Protein AF-A0A2U1DIK1-F1 (afdb_monomer)

Secondary structure (DSSP, 8-state):
---GGGG-PPTT-EEP--HHHHHHHHHHHTTHHHHHHHHHHHTTT---HHHHHHHHHHHT-SSHHHHHHHHHHHHHHHHHHHGGGSS--TT--GGGGS-----HHHHHHHHHHH-PPPPTTTTSS-TTT--TTSHHHHHHHHHHTTPPPTTEETTEETTGGG--HHHHH--B-SSSSGGGSEETTB-----BPPSSTT-

pLDDT: mean 90.28, std 10.42, range [36.22, 98.38]

Sequence (199 aa):
MKTDSDFVVPGGQVQTSAPEVMGRIERRWEGLRERVEAKLQTLKGVDRRQESRLLDQAAKAGTVAKRVTWLRKAADSVTGSAAPLAACRKGCSHCCHIAVMISRAEALVIAKETGAPMNPLAGKYTMANVDEDSESYKAATQEAFGKPCTFLKDDVCGIYSSRPLQCRLLLNMDEDALLCQLVEGSTINVPYLNTQEQG

Structure (mmCIF, N/CA/C/O backbone):
data_AF-A0A2U1DIK1-F1
#
_entry.id   AF-A0A2U1DIK1-F1
#
loop_
_atom_site.group_PDB
_atom_site.id
_atom_site.type_symbol
_atom_site.label_atom_id
_atom_site.label_alt_id
_atom_site.label_comp_id
_atom_site.label_asym_id
_atom_site.label_entity_id
_atom_site.label_seq_id
_atom_site.pdbx_PDB_ins_code
_atom_site.Cartn_x
_atom_site.Cartn_y
_atom_site.Cartn_z
_atom_site.occupancy
_atom_site.B_iso_or_equiv
_atom_site.auth_seq_id
_atom_site.auth_comp_id
_atom_site.auth_asym_id
_atom_site.auth_atom_id
_atom_site.pdbx_PDB_model_num
ATOM 1 N N . MET A 1 1 ? 11.232 -2.996 -31.758 1.00 41.16 1 MET A N 1
ATOM 2 C CA . MET A 1 1 ? 11.751 -2.606 -30.432 1.00 41.16 1 MET A CA 1
ATOM 3 C C . MET A 1 1 ? 10.685 -3.022 -29.434 1.00 41.16 1 MET A C 1
ATOM 5 O O . MET A 1 1 ? 9.575 -2.530 -29.568 1.00 41.16 1 MET A O 1
ATOM 9 N N . LYS A 1 2 ? 10.940 -4.027 -28.586 1.00 40.59 2 LYS A N 1
ATOM 10 C CA . LYS A 1 2 ? 9.963 -4.461 -27.571 1.00 40.59 2 LYS A CA 1
ATOM 11 C C . LYS A 1 2 ? 9.762 -3.301 -26.595 1.00 40.59 2 LYS A C 1
ATOM 13 O O . LYS A 1 2 ? 10.763 -2.758 -26.127 1.00 40.59 2 LYS A O 1
ATOM 18 N N . THR A 1 3 ? 8.526 -2.872 -26.375 1.00 50.84 3 THR A N 1
ATOM 19 C CA . THR A 1 3 ? 8.208 -1.823 -25.398 1.00 50.84 3 THR A CA 1
ATOM 20 C C . THR A 1 3 ? 8.506 -2.345 -23.992 1.00 50.84 3 THR A C 1
ATOM 22 O O . THR A 1 3 ? 8.475 -3.554 -23.765 1.00 50.84 3 THR A O 1
ATOM 25 N N . ASP A 1 4 ? 8.797 -1.464 -23.032 1.00 54.16 4 ASP A N 1
ATOM 26 C CA . ASP A 1 4 ? 9.096 -1.876 -21.648 1.00 54.16 4 ASP A CA 1
ATOM 27 C C . ASP A 1 4 ? 7.953 -2.693 -21.006 1.00 54.16 4 ASP A C 1
ATOM 29 O O . ASP A 1 4 ? 8.196 -3.534 -20.142 1.00 54.16 4 ASP A O 1
ATOM 33 N N . SER A 1 5 ? 6.726 -2.563 -21.530 1.00 57.38 5 SER A N 1
ATOM 34 C CA . SER A 1 5 ? 5.565 -3.390 -21.178 1.00 57.38 5 SER A CA 1
ATOM 35 C C . SER A 1 5 ? 5.768 -4.896 -21.379 1.00 57.38 5 SER A C 1
ATOM 37 O O . SER A 1 5 ? 5.157 -5.677 -20.656 1.00 57.38 5 SER A O 1
ATOM 39 N N . ASP A 1 6 ? 6.613 -5.315 -22.327 1.00 61.59 6 ASP A N 1
ATOM 40 C CA . ASP A 1 6 ? 6.888 -6.732 -22.620 1.00 61.59 6 ASP A CA 1
ATOM 41 C C . ASP A 1 6 ? 7.801 -7.385 -21.568 1.00 61.59 6 ASP A C 1
ATOM 43 O O . ASP A 1 6 ? 8.005 -8.599 -21.586 1.00 61.59 6 ASP A O 1
ATOM 47 N N . PHE A 1 7 ? 8.376 -6.577 -20.670 1.00 76.81 7 PHE A N 1
ATOM 48 C CA . PHE A 1 7 ? 9.310 -7.009 -19.630 1.00 76.81 7 PHE A CA 1
ATOM 49 C C . PHE A 1 7 ? 8.714 -6.967 -18.227 1.00 76.81 7 PHE A C 1
ATOM 51 O O . PHE A 1 7 ? 9.377 -7.410 -17.289 1.00 76.81 7 PHE A O 1
ATOM 58 N N . VAL A 1 8 ? 7.480 -6.471 -18.089 1.00 80.62 8 VAL A N 1
ATOM 59 C CA . VAL A 1 8 ? 6.766 -6.475 -16.814 1.00 80.62 8 VAL A CA 1
ATOM 60 C C . VAL A 1 8 ? 6.334 -7.899 -16.484 1.00 80.62 8 VAL A C 1
ATOM 62 O O . VAL A 1 8 ? 5.482 -8.471 -17.166 1.00 80.62 8 VAL A O 1
ATOM 65 N N . VAL A 1 9 ? 6.904 -8.467 -15.426 1.00 88.06 9 VAL A N 1
ATOM 66 C CA . VAL A 1 9 ? 6.523 -9.797 -14.933 1.00 88.06 9 VAL A CA 1
ATOM 67 C C . VAL A 1 9 ? 5.358 -9.730 -13.939 1.00 88.06 9 VAL A C 1
ATOM 69 O O . VAL A 1 9 ? 5.094 -8.672 -13.360 1.00 88.06 9 VAL A O 1
ATOM 72 N N . PRO A 1 10 ? 4.622 -10.839 -13.735 1.00 87.88 10 PRO A N 1
ATOM 73 C CA . PRO A 1 10 ? 3.621 -10.929 -12.679 1.00 87.88 10 PRO A CA 1
ATOM 74 C C . PRO A 1 10 ? 4.200 -10.623 -11.292 1.00 87.88 10 PRO A C 1
ATOM 76 O O . PRO A 1 10 ? 5.387 -10.831 -11.026 1.00 87.88 10 PRO A O 1
ATOM 79 N N . GLY A 1 11 ? 3.339 -10.169 -10.377 1.00 84.88 11 GLY A N 1
ATOM 80 C CA . GLY A 1 11 ? 3.741 -9.945 -8.992 1.00 84.88 11 GLY A CA 1
ATOM 81 C C . GLY A 1 11 ? 4.280 -11.229 -8.357 1.00 84.88 11 GLY A C 1
ATOM 82 O O . GLY A 1 11 ? 3.753 -12.312 -8.593 1.00 84.88 11 GLY A O 1
ATOM 83 N N . GLY A 1 12 ? 5.339 -11.100 -7.556 1.00 85.12 12 GLY A N 1
ATOM 84 C CA . GLY A 1 12 ? 5.954 -12.227 -6.847 1.00 85.12 12 GLY A CA 1
ATOM 85 C C . GLY A 1 12 ? 7.037 -12.955 -7.626 1.00 85.12 12 GLY A C 1
ATOM 86 O O . GLY A 1 12 ? 7.844 -13.654 -7.018 1.00 85.12 12 GLY A O 1
ATOM 87 N N . GLN A 1 13 ? 7.128 -12.745 -8.942 1.00 92.00 13 GLN A N 1
ATOM 88 C CA . GLN A 1 13 ? 8.266 -13.234 -9.703 1.00 92.00 13 GLN A CA 1
ATOM 89 C C . GLN A 1 13 ? 9.508 -12.409 -9.351 1.00 92.00 13 GLN A C 1
ATOM 91 O O . GLN A 1 13 ? 9.629 -11.240 -9.723 1.00 92.00 13 GLN A O 1
ATOM 96 N N . VAL A 1 14 ? 10.431 -13.032 -8.617 1.00 92.69 14 VAL A N 1
ATOM 97 C CA . VAL A 1 14 ? 11.731 -12.442 -8.299 1.00 92.69 14 VAL A CA 1
ATOM 98 C C . VAL A 1 14 ? 12.658 -12.635 -9.496 1.00 92.69 14 VAL A C 1
ATOM 100 O O . VAL A 1 14 ? 12.897 -13.753 -9.946 1.00 92.69 14 VAL A O 1
ATOM 103 N N . GLN A 1 15 ? 13.144 -11.525 -10.036 1.00 93.69 15 GLN A N 1
ATOM 104 C CA . GLN A 1 15 ? 14.079 -11.486 -11.150 1.00 93.69 15 GLN A CA 1
ATOM 105 C C . GLN A 1 15 ? 15.511 -11.624 -10.630 1.00 93.69 15 GLN A C 1
ATOM 107 O O . GLN A 1 15 ? 15.866 -11.050 -9.601 1.00 93.69 15 GLN A O 1
ATOM 112 N N . THR A 1 16 ? 16.376 -12.298 -11.382 1.00 93.38 16 THR A N 1
ATOM 113 C CA . THR A 1 16 ? 17.822 -12.238 -11.125 1.00 93.38 16 THR A CA 1
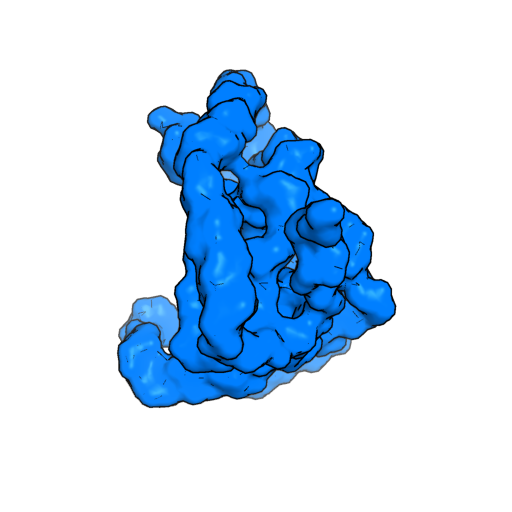ATOM 114 C C . THR A 1 16 ? 18.344 -10.818 -11.355 1.00 93.38 16 THR A C 1
ATOM 116 O O . THR A 1 16 ? 17.836 -10.109 -12.228 1.00 93.38 16 THR A O 1
ATOM 119 N N . SER A 1 17 ? 19.432 -10.435 -10.690 1.00 92.69 17 SER A N 1
ATOM 120 C CA . SER A 1 17 ? 20.157 -9.173 -10.923 1.00 92.69 17 SER A CA 1
ATOM 121 C C . SER A 1 17 ? 20.988 -9.163 -12.220 1.00 92.69 17 SER A C 1
ATOM 123 O O . SER A 1 17 ? 22.047 -8.540 -12.304 1.00 92.69 17 SER A O 1
ATOM 125 N N . ALA A 1 18 ? 20.518 -9.858 -13.261 1.00 93.81 18 ALA A N 1
ATOM 126 C CA . ALA A 1 18 ? 21.188 -9.927 -14.551 1.00 93.81 18 ALA A CA 1
ATOM 127 C C . ALA A 1 18 ? 21.390 -8.517 -15.148 1.00 93.81 18 ALA A C 1
ATOM 129 O O . ALA A 1 18 ? 20.500 -7.668 -15.018 1.00 93.81 18 ALA A O 1
ATOM 130 N N . PRO A 1 19 ? 22.499 -8.266 -15.875 1.00 93.81 19 PRO A N 1
ATOM 131 C CA . PRO A 1 19 ? 22.787 -6.951 -16.451 1.00 93.81 19 PRO A CA 1
ATOM 132 C C . PRO A 1 19 ? 21.658 -6.381 -17.319 1.00 93.81 19 PRO A C 1
ATOM 134 O O . PRO A 1 19 ? 21.441 -5.173 -17.329 1.00 93.81 19 PRO A O 1
ATOM 137 N N . GLU A 1 20 ? 20.900 -7.234 -18.018 1.00 93.12 20 GLU A N 1
ATOM 138 C CA . GLU A 1 20 ? 19.741 -6.789 -18.800 1.00 93.12 20 GLU A CA 1
ATOM 139 C C . GLU A 1 20 ? 18.635 -6.194 -17.913 1.00 93.12 20 GLU A C 1
ATOM 141 O O . GLU A 1 20 ? 18.108 -5.126 -18.230 1.00 93.12 20 GLU A O 1
ATOM 146 N N . VAL A 1 21 ? 18.295 -6.863 -16.805 1.00 92.38 21 VAL A N 1
ATOM 147 C CA . VAL A 1 21 ? 17.263 -6.416 -15.855 1.00 92.38 21 VAL A CA 1
ATOM 148 C C . VAL A 1 21 ? 17.696 -5.105 -15.206 1.00 92.38 21 VAL A C 1
ATOM 150 O O . VAL A 1 21 ? 16.937 -4.135 -15.207 1.00 92.38 21 VAL A O 1
ATOM 153 N N . MET A 1 22 ? 18.942 -5.042 -14.731 1.00 93.50 22 MET A N 1
ATOM 154 C CA . MET A 1 22 ? 19.484 -3.839 -14.097 1.00 93.50 22 MET A CA 1
ATOM 155 C C . MET A 1 22 ? 19.566 -2.662 -15.070 1.00 93.50 22 MET A C 1
ATOM 157 O O . MET A 1 22 ? 19.126 -1.566 -14.735 1.00 93.50 22 MET A O 1
ATOM 161 N N . GLY A 1 23 ? 20.015 -2.891 -16.307 1.00 94.19 23 GLY A N 1
ATOM 162 C CA . GLY A 1 23 ? 20.059 -1.847 -17.329 1.00 94.19 23 GLY A CA 1
ATOM 163 C C . GLY A 1 23 ? 18.672 -1.333 -17.734 1.00 94.19 23 GLY A C 1
ATOM 164 O O . GLY A 1 23 ? 18.539 -0.184 -18.145 1.00 94.19 23 GLY A O 1
ATOM 165 N N . ARG A 1 24 ? 17.614 -2.151 -17.622 1.00 92.62 24 ARG A N 1
ATOM 166 C CA . ARG A 1 24 ? 16.225 -1.686 -17.814 1.00 92.62 24 ARG A CA 1
ATOM 167 C C . ARG A 1 24 ? 15.762 -0.798 -16.677 1.00 92.62 24 ARG A C 1
ATOM 169 O O . ARG A 1 24 ? 15.154 0.230 -16.945 1.00 92.62 24 ARG A O 1
ATOM 176 N N . ILE A 1 25 ? 16.053 -1.189 -15.438 1.00 93.56 25 ILE A N 1
ATOM 177 C CA . ILE A 1 25 ? 15.746 -0.371 -14.265 1.00 93.56 25 ILE A CA 1
ATOM 178 C C . ILE A 1 25 ? 16.436 0.980 -14.418 1.00 93.56 25 ILE A C 1
ATOM 180 O O . ILE A 1 25 ? 15.761 1.998 -14.372 1.00 93.56 25 ILE A O 1
ATOM 184 N N . GLU A 1 26 ? 17.737 0.996 -14.703 1.00 93.94 26 GLU A N 1
ATOM 185 C CA . GLU A 1 26 ? 18.507 2.228 -14.902 1.00 93.94 26 GLU A CA 1
ATOM 186 C C . GLU A 1 26 ? 17.912 3.125 -15.996 1.00 93.94 26 GLU A C 1
ATOM 188 O O . GLU A 1 26 ? 17.625 4.290 -15.734 1.00 93.94 26 GLU A O 1
ATOM 193 N N . ARG A 1 27 ? 17.601 2.576 -17.179 1.00 94.69 27 ARG A N 1
ATOM 194 C CA . ARG A 1 27 ? 16.919 3.344 -18.236 1.00 94.69 27 ARG A CA 1
ATOM 195 C C . ARG A 1 27 ? 15.559 3.860 -17.798 1.00 94.69 27 ARG A C 1
ATOM 197 O O . ARG A 1 27 ? 15.182 4.974 -18.137 1.00 94.69 27 ARG A O 1
ATOM 204 N N . ARG A 1 28 ? 14.807 3.074 -17.026 1.00 94.31 28 ARG A N 1
ATOM 205 C CA . ARG A 1 28 ? 13.526 3.527 -16.495 1.00 94.31 28 ARG A CA 1
ATOM 206 C C . ARG A 1 28 ? 13.714 4.704 -15.548 1.00 94.31 28 ARG A C 1
ATOM 208 O O . ARG A 1 28 ? 12.868 5.586 -15.540 1.00 94.31 28 ARG A O 1
ATOM 215 N N . TRP A 1 29 ? 14.801 4.777 -14.789 1.00 94.75 29 TRP A N 1
ATOM 216 C CA . TRP A 1 29 ? 15.092 5.931 -13.933 1.00 94.75 29 TRP A CA 1
ATOM 217 C C . TRP A 1 29 ? 15.359 7.229 -14.706 1.00 94.75 29 TRP A C 1
ATOM 219 O O . TRP A 1 29 ? 15.141 8.310 -14.152 1.00 94.75 29 TRP A O 1
ATOM 229 N N . GLU A 1 30 ? 15.758 7.159 -15.977 1.00 94.75 30 GLU A N 1
ATOM 230 C CA . GLU A 1 30 ? 15.964 8.347 -16.809 1.00 94.75 30 GLU A CA 1
ATOM 231 C C . GLU A 1 30 ? 14.665 9.161 -16.929 1.00 94.75 30 GLU A C 1
ATOM 233 O O . GLU A 1 30 ? 13.617 8.651 -17.325 1.00 94.75 30 GLU A O 1
ATOM 238 N N . GLY A 1 31 ? 14.709 10.437 -16.534 1.00 93.88 31 GLY A N 1
ATOM 239 C CA . GLY A 1 31 ? 13.546 11.332 -16.540 1.00 93.88 31 GLY A CA 1
ATOM 240 C C . GLY A 1 31 ? 12.463 11.007 -15.500 1.00 93.88 31 GLY A C 1
ATOM 241 O O . GLY A 1 31 ? 11.351 11.531 -15.601 1.00 93.88 31 GLY A O 1
ATOM 242 N N . LEU A 1 32 ? 12.734 10.122 -14.524 1.00 95.12 32 LEU A N 1
ATOM 243 C CA . LEU A 1 32 ? 11.733 9.693 -13.533 1.00 95.12 32 LEU A CA 1
ATOM 244 C C . LEU A 1 32 ? 11.225 10.843 -12.687 1.00 95.12 32 LEU A C 1
ATOM 246 O O . LEU A 1 32 ? 10.021 10.976 -12.465 1.00 95.12 32 LEU A O 1
ATOM 250 N N . ARG A 1 33 ? 12.142 11.689 -12.236 1.00 93.88 33 ARG A N 1
ATOM 251 C CA . ARG A 1 33 ? 11.787 12.827 -11.404 1.00 93.88 33 ARG A CA 1
ATOM 252 C C . ARG A 1 33 ? 10.854 13.773 -12.154 1.00 93.88 33 ARG A C 1
ATOM 254 O O . ARG A 1 33 ? 9.818 14.141 -11.620 1.00 93.88 33 ARG A O 1
ATOM 261 N N . GLU A 1 34 ? 11.180 14.117 -13.395 1.00 95.38 34 GLU A N 1
ATOM 262 C CA . GLU A 1 34 ? 10.413 15.054 -14.216 1.00 95.38 34 GLU A CA 1
ATOM 263 C C . GLU A 1 34 ? 8.991 14.540 -14.493 1.00 95.38 34 GLU A C 1
ATOM 265 O O . GLU A 1 34 ? 8.026 15.294 -14.353 1.00 95.38 34 GLU A O 1
ATOM 270 N N . ARG A 1 35 ? 8.831 13.253 -14.833 1.00 94.62 35 ARG A N 1
ATOM 271 C CA . ARG A 1 35 ? 7.502 12.677 -15.112 1.00 94.62 35 ARG A CA 1
ATOM 272 C C . ARG A 1 35 ? 6.650 12.474 -13.856 1.00 94.62 35 ARG A C 1
ATOM 274 O O . ARG A 1 35 ? 5.439 12.685 -13.909 1.00 94.62 35 ARG A O 1
ATOM 281 N N . VAL A 1 36 ? 7.255 12.102 -12.724 1.00 95.38 36 VAL A N 1
ATOM 282 C CA . VAL A 1 36 ? 6.539 12.011 -11.439 1.00 95.38 36 VAL A CA 1
ATOM 283 C C . VAL A 1 36 ? 6.126 13.399 -10.969 1.00 95.38 36 VAL A C 1
ATOM 285 O O . VAL A 1 36 ? 4.966 13.591 -10.614 1.00 95.38 36 VAL A O 1
ATOM 288 N N . GLU A 1 37 ? 7.026 14.380 -11.043 1.00 93.81 37 GLU A N 1
ATOM 289 C CA . GLU A 1 37 ? 6.728 15.769 -10.696 1.00 93.81 37 GLU A CA 1
ATOM 290 C C . GLU A 1 37 ? 5.566 16.299 -11.539 1.00 93.81 37 GLU A C 1
ATOM 292 O O . GLU A 1 37 ? 4.612 16.842 -10.992 1.00 93.81 37 GLU A O 1
ATOM 297 N N . ALA A 1 38 ? 5.569 16.058 -12.854 1.00 93.94 38 ALA A N 1
ATOM 298 C CA . ALA A 1 38 ? 4.465 16.452 -13.724 1.00 93.94 38 ALA A CA 1
ATOM 299 C C . ALA A 1 38 ? 3.111 15.894 -13.245 1.00 93.94 38 ALA A C 1
ATOM 301 O O . ALA A 1 38 ? 2.120 16.625 -13.239 1.00 93.94 38 ALA A O 1
ATOM 302 N N . LYS A 1 39 ? 3.058 14.640 -12.771 1.00 93.69 39 LYS A N 1
ATOM 303 C CA . LYS A 1 39 ? 1.845 14.065 -12.165 1.00 93.69 39 LYS A CA 1
ATOM 304 C C . LYS A 1 39 ? 1.492 14.741 -10.842 1.00 93.69 39 LYS A C 1
ATOM 306 O O . LYS A 1 39 ? 0.336 15.111 -10.650 1.00 93.69 39 LYS A O 1
ATOM 311 N N . LEU A 1 40 ? 2.455 14.938 -9.942 1.00 91.88 40 LEU A N 1
ATOM 312 C CA . LEU A 1 40 ? 2.213 15.583 -8.644 1.00 91.88 40 LEU A CA 1
ATOM 313 C C . LEU A 1 40 ? 1.726 17.031 -8.798 1.00 91.88 40 LEU A C 1
ATOM 315 O O . LEU A 1 40 ? 0.862 17.472 -8.045 1.00 91.88 40 LEU A O 1
ATOM 319 N N . GLN A 1 41 ? 2.186 17.749 -9.824 1.00 91.81 41 GLN A N 1
ATOM 320 C CA . GLN A 1 41 ? 1.697 19.088 -10.157 1.00 91.81 41 GLN A CA 1
ATOM 321 C C . GLN A 1 41 ? 0.202 19.095 -10.494 1.00 91.81 41 GLN A C 1
ATOM 323 O O . GLN A 1 41 ? -0.494 20.028 -10.108 1.00 91.81 41 GLN A O 1
ATOM 328 N N . THR A 1 42 ? -0.328 18.045 -11.134 1.00 91.56 42 THR A N 1
ATOM 329 C CA . THR A 1 42 ? -1.780 17.936 -11.391 1.00 91.56 42 THR A CA 1
ATOM 330 C C . THR A 1 42 ? -2.605 17.713 -10.122 1.00 91.56 42 THR A C 1
ATOM 332 O O . THR A 1 42 ? -3.808 17.966 -10.118 1.00 91.56 42 THR A O 1
ATOM 335 N N . LEU A 1 43 ? -1.965 17.273 -9.034 1.00 89.88 43 LEU A N 1
ATOM 336 C CA . LEU A 1 43 ? -2.594 17.122 -7.723 1.00 89.88 43 LEU A CA 1
ATOM 337 C C . LEU A 1 43 ? -2.540 18.415 -6.896 1.00 89.88 43 LEU A C 1
ATOM 339 O O . LEU A 1 43 ? -3.213 18.512 -5.866 1.00 89.88 43 LEU A O 1
ATOM 343 N N . LYS A 1 44 ? -1.786 19.435 -7.332 1.00 87.44 44 LYS A N 1
ATOM 344 C CA . LYS A 1 44 ? -1.763 20.729 -6.643 1.00 87.44 44 LYS A CA 1
ATOM 345 C C . LYS A 1 44 ? -3.140 21.379 -6.690 1.00 87.44 44 LYS A C 1
ATOM 347 O O . LYS A 1 44 ? -3.766 21.487 -7.738 1.00 87.44 44 LYS A O 1
ATOM 352 N N . GLY A 1 45 ? -3.603 21.835 -5.530 1.00 84.31 45 GLY A N 1
ATOM 353 C CA . GLY A 1 45 ? -4.913 22.473 -5.392 1.00 84.31 45 GLY A CA 1
ATOM 354 C C . GLY A 1 45 ? -6.095 21.502 -5.314 1.00 84.31 45 GLY A C 1
ATOM 355 O O . GLY A 1 45 ? -7.231 21.963 -5.206 1.00 84.31 45 GLY A O 1
ATOM 356 N N . VAL A 1 46 ? -5.861 20.183 -5.313 1.00 87.81 46 VAL A N 1
ATOM 357 C CA . VAL A 1 46 ? -6.899 19.205 -4.956 1.00 87.81 46 VAL A CA 1
ATOM 358 C C . VAL A 1 46 ? -7.423 19.518 -3.551 1.00 87.81 46 VAL A C 1
ATOM 360 O O . VAL A 1 46 ? -6.655 19.760 -2.621 1.00 87.81 46 VAL A O 1
ATOM 363 N N . ASP A 1 47 ? -8.748 19.522 -3.385 1.00 89.69 47 ASP A N 1
ATOM 364 C CA . ASP A 1 47 ? -9.380 19.821 -2.100 1.00 89.69 47 ASP A CA 1
ATOM 365 C C . ASP A 1 47 ? -9.082 18.729 -1.058 1.00 89.69 47 ASP A C 1
ATOM 367 O O . ASP A 1 47 ? -9.650 17.637 -1.092 1.00 89.69 47 ASP A O 1
ATOM 371 N N . ARG A 1 48 ? -8.223 19.050 -0.083 1.00 89.69 48 ARG A N 1
ATOM 372 C CA . ARG A 1 48 ? -7.855 18.163 1.035 1.00 89.69 48 ARG A CA 1
ATOM 373 C C . ARG A 1 48 ? -8.712 18.365 2.292 1.00 89.69 48 ARG A C 1
ATOM 375 O O . ARG A 1 48 ? -8.428 17.783 3.340 1.00 89.69 48 ARG A O 1
ATOM 382 N N . ARG A 1 49 ? -9.802 19.149 2.238 1.00 94.00 49 ARG A N 1
ATOM 383 C CA . ARG A 1 49 ? -10.684 19.365 3.408 1.00 94.00 49 ARG A CA 1
ATOM 384 C C . ARG A 1 49 ? -11.313 18.076 3.915 1.00 94.00 49 ARG A C 1
ATOM 386 O O . ARG A 1 49 ? -11.503 17.925 5.121 1.00 94.00 49 ARG A O 1
ATOM 393 N N . GLN A 1 50 ? -11.658 17.154 3.018 1.00 94.69 50 GLN A N 1
ATOM 394 C CA . GLN A 1 50 ? -12.217 15.865 3.419 1.00 94.69 50 GLN A CA 1
ATOM 395 C C . GLN A 1 50 ? -11.202 15.042 4.216 1.00 94.69 50 GLN A C 1
ATOM 397 O O . GLN A 1 50 ? -11.538 14.549 5.291 1.00 94.69 50 GLN A O 1
ATOM 402 N N . GLU A 1 51 ? -9.967 14.940 3.730 1.00 94.69 51 GLU A N 1
ATOM 403 C CA . GLU A 1 51 ? -8.880 14.273 4.443 1.00 94.69 51 GLU A CA 1
ATOM 404 C C . GLU A 1 51 ? -8.655 14.900 5.822 1.00 94.69 51 GLU A C 1
ATOM 406 O O . GLU A 1 51 ? -8.678 14.182 6.818 1.00 94.69 51 GLU A O 1
ATOM 411 N N . SER A 1 52 ? -8.517 16.228 5.902 1.00 95.25 52 SER A N 1
ATOM 412 C CA . SER A 1 52 ? -8.313 16.936 7.173 1.00 95.25 52 SER A CA 1
ATOM 413 C C . SER A 1 52 ? -9.425 16.626 8.184 1.00 95.25 52 SER A C 1
ATOM 415 O O . SER A 1 52 ? -9.141 16.250 9.322 1.00 95.25 52 SER A O 1
ATOM 417 N N . ARG A 1 53 ? -10.696 16.643 7.755 1.00 97.56 53 ARG A N 1
ATOM 418 C CA . ARG A 1 53 ? -11.828 16.246 8.611 1.00 97.56 53 ARG A CA 1
ATOM 419 C C . ARG A 1 53 ? -11.719 14.796 9.083 1.00 97.56 53 ARG A C 1
ATOM 421 O O . ARG A 1 53 ? -12.059 14.503 10.226 1.00 97.56 53 ARG A O 1
ATOM 428 N N . LEU A 1 54 ? -11.292 13.873 8.223 1.00 97.88 54 LEU A N 1
ATOM 429 C CA . LEU A 1 54 ? -11.144 12.457 8.576 1.00 97.88 54 LEU A CA 1
ATOM 430 C C . LEU A 1 54 ? -9.990 12.236 9.563 1.00 97.88 54 LEU A C 1
ATOM 432 O O . LEU A 1 54 ? -10.136 11.440 10.492 1.00 97.88 54 LEU A O 1
ATOM 436 N N . LEU A 1 55 ? -8.888 12.973 9.416 1.00 97.19 55 LEU A N 1
ATOM 437 C CA . LEU A 1 55 ? -7.778 12.973 10.370 1.00 97.19 55 LEU A CA 1
ATOM 438 C C . LEU A 1 55 ? -8.211 13.528 11.736 1.00 97.19 55 LEU A C 1
ATOM 440 O O . LEU A 1 55 ? -7.920 12.911 12.762 1.00 97.19 55 LEU A O 1
ATOM 444 N N . ASP A 1 56 ? -9.007 14.600 11.765 1.00 98.06 56 ASP A N 1
ATOM 445 C CA . ASP A 1 56 ? -9.592 15.124 13.007 1.00 98.06 56 ASP A CA 1
ATOM 446 C C . ASP A 1 56 ? -10.484 14.088 13.707 1.00 98.06 56 ASP A C 1
ATOM 448 O O . ASP A 1 56 ? -10.439 13.933 14.932 1.00 98.06 56 ASP A O 1
ATOM 452 N N . GLN A 1 57 ? -11.292 13.345 12.941 1.00 98.38 57 GLN A N 1
ATOM 453 C CA . GLN A 1 57 ? -12.103 12.249 13.480 1.00 98.38 57 GLN A CA 1
ATOM 454 C C . GLN A 1 57 ? -11.235 11.100 14.006 1.00 98.38 57 GLN A C 1
ATOM 456 O O . GLN A 1 57 ? -11.569 10.502 15.031 1.00 98.38 57 GLN A O 1
ATOM 461 N N . ALA A 1 58 ? -10.109 10.799 13.353 1.00 97.81 58 ALA A N 1
ATOM 462 C CA . ALA A 1 58 ? -9.158 9.799 13.830 1.00 97.81 58 ALA A CA 1
ATOM 463 C C . ALA A 1 58 ? -8.526 10.207 15.171 1.00 97.81 58 ALA A C 1
ATOM 465 O O . ALA A 1 58 ? -8.452 9.386 16.094 1.00 97.81 58 ALA A O 1
ATOM 466 N N . ALA A 1 59 ? -8.128 11.475 15.306 1.00 97.81 59 ALA A N 1
ATOM 467 C CA . ALA A 1 59 ? -7.557 12.019 16.535 1.00 97.81 59 ALA A CA 1
ATOM 468 C C . ALA A 1 59 ? -8.555 11.955 17.704 1.00 97.81 59 ALA A C 1
ATOM 470 O O . ALA A 1 59 ? -8.201 11.533 18.806 1.00 97.81 59 ALA A O 1
ATOM 471 N N . LYS A 1 60 ? -9.827 12.278 17.439 1.00 98.06 60 LYS A N 1
ATOM 472 C CA . LYS A 1 60 ? -10.927 12.283 18.424 1.00 98.06 60 LYS A CA 1
ATOM 473 C C . LYS A 1 60 ? -11.590 10.913 18.629 1.00 98.06 60 LYS A C 1
ATOM 475 O O . LYS A 1 60 ? -12.554 10.795 19.384 1.00 98.06 60 LYS A O 1
ATOM 480 N N . ALA A 1 61 ? -11.121 9.864 17.954 1.00 98.00 61 ALA A N 1
ATOM 481 C CA . ALA A 1 61 ? -11.766 8.558 17.990 1.00 98.00 61 ALA A CA 1
ATOM 482 C C . ALA A 1 61 ? -11.698 7.916 19.386 1.00 98.00 61 ALA A C 1
ATOM 484 O O . ALA A 1 61 ? -10.618 7.628 19.896 1.00 98.00 61 ALA A O 1
ATOM 485 N N . GLY A 1 62 ? -12.862 7.580 19.954 1.00 97.00 62 GLY A N 1
ATOM 486 C CA . GLY A 1 62 ? -12.962 6.952 21.281 1.00 97.00 62 GLY A CA 1
ATOM 487 C C . GLY A 1 62 ? -12.508 5.487 21.368 1.00 97.00 62 GLY A C 1
ATOM 488 O O . GLY A 1 62 ? -12.546 4.906 22.443 1.00 97.00 62 GLY A O 1
ATOM 489 N N . THR A 1 63 ? -12.107 4.856 20.257 1.00 97.62 63 THR A N 1
ATOM 490 C CA . THR A 1 63 ? -11.529 3.497 20.262 1.00 97.62 63 THR A CA 1
ATOM 491 C C . THR A 1 63 ? -10.447 3.370 19.195 1.00 97.62 63 THR A C 1
ATOM 493 O O . THR A 1 63 ? -10.511 4.035 18.157 1.00 97.62 63 THR A O 1
ATOM 496 N N . VAL A 1 64 ? -9.500 2.449 19.402 1.00 95.94 64 VAL A N 1
ATOM 497 C CA . VAL A 1 64 ? -8.440 2.133 18.428 1.00 95.94 64 VAL A CA 1
ATOM 498 C C . VAL A 1 64 ? -9.025 1.677 17.087 1.00 95.94 64 VAL A C 1
ATOM 500 O O . VAL A 1 64 ? -8.592 2.150 16.043 1.00 95.94 64 VAL A O 1
ATOM 503 N N . ALA A 1 65 ? -10.059 0.830 17.096 1.00 96.25 65 ALA A N 1
ATOM 504 C CA . ALA A 1 65 ? -10.703 0.362 15.867 1.00 96.25 65 ALA A CA 1
ATOM 505 C C . ALA A 1 65 ? -11.337 1.512 15.062 1.00 96.25 65 ALA A C 1
ATOM 507 O O . ALA A 1 65 ? -11.164 1.594 13.843 1.00 96.25 65 ALA A O 1
ATOM 508 N N . LYS A 1 66 ? -12.019 2.450 15.742 1.00 97.69 66 LYS A N 1
ATOM 509 C CA . LYS A 1 66 ? -12.548 3.664 15.096 1.00 97.69 66 LYS A CA 1
ATOM 510 C C . LYS A 1 66 ? -11.419 4.533 14.544 1.00 97.69 66 LYS A C 1
ATOM 512 O O . LYS A 1 66 ? -11.536 5.007 13.420 1.00 97.69 66 LYS A O 1
ATOM 517 N N . ARG A 1 67 ? -10.318 4.700 15.287 1.00 98.19 67 ARG A N 1
ATOM 518 C CA . ARG A 1 67 ? -9.140 5.447 14.818 1.00 98.19 67 ARG A CA 1
ATOM 519 C C . ARG A 1 67 ? -8.577 4.849 13.530 1.00 98.19 67 ARG A C 1
ATOM 521 O O . ARG A 1 67 ? -8.436 5.573 12.554 1.00 98.19 67 ARG A O 1
ATOM 528 N N . VAL A 1 68 ? -8.334 3.536 13.502 1.00 97.62 68 VAL A N 1
ATOM 529 C CA . VAL A 1 68 ? -7.869 2.816 12.301 1.00 97.62 68 VAL A CA 1
ATOM 530 C C . VAL A 1 68 ? -8.834 3.020 11.133 1.00 97.62 68 VAL A C 1
ATOM 532 O O . VAL A 1 68 ? -8.403 3.315 10.023 1.00 97.62 68 VAL A O 1
ATOM 535 N N . THR A 1 69 ? -10.141 2.927 11.382 1.00 97.12 69 THR A N 1
ATOM 536 C CA . THR A 1 69 ? -11.166 3.149 10.350 1.00 97.12 69 THR A CA 1
ATOM 537 C C . THR A 1 69 ? -11.081 4.557 9.756 1.00 97.12 69 THR A C 1
ATOM 539 O O . THR A 1 69 ? -11.125 4.714 8.538 1.00 97.12 69 THR A O 1
ATOM 542 N N . TRP A 1 70 ? -10.942 5.589 10.592 1.00 98.25 70 TRP A N 1
ATOM 543 C CA . TRP A 1 70 ? -10.828 6.971 10.122 1.00 98.25 70 TRP A CA 1
ATOM 544 C C . TRP A 1 70 ? -9.523 7.235 9.374 1.00 98.25 70 TRP A C 1
ATOM 546 O O . TRP A 1 70 ? -9.562 7.867 8.323 1.00 98.25 70 TRP A O 1
ATOM 556 N N . LEU A 1 71 ? -8.400 6.683 9.843 1.00 97.75 71 LEU A N 1
ATOM 557 C CA . LEU A 1 71 ? -7.122 6.771 9.132 1.00 97.75 71 LEU A CA 1
ATOM 558 C C . LEU A 1 71 ? -7.198 6.108 7.751 1.00 97.75 71 LEU A C 1
ATOM 560 O O . LEU A 1 71 ? -6.728 6.681 6.774 1.00 97.75 71 LEU A O 1
ATOM 564 N N . ARG A 1 72 ? -7.835 4.934 7.640 1.00 97.44 72 ARG A N 1
ATOM 565 C CA . ARG A 1 72 ? -8.043 4.260 6.346 1.00 97.44 72 ARG A CA 1
ATOM 566 C C . ARG A 1 72 ? -8.867 5.117 5.393 1.00 97.44 72 ARG A C 1
ATOM 568 O O . ARG A 1 72 ? -8.490 5.261 4.239 1.00 97.44 72 ARG A O 1
ATOM 575 N N . LYS A 1 73 ? -9.946 5.732 5.886 1.00 97.00 73 LYS A N 1
ATOM 576 C CA . LYS A 1 73 ? -10.764 6.657 5.089 1.00 97.00 73 LYS A CA 1
ATOM 577 C C . LYS A 1 73 ? -9.979 7.893 4.652 1.00 97.00 73 LYS A C 1
ATOM 579 O O . LYS A 1 73 ? -10.168 8.350 3.532 1.00 97.00 73 LYS A O 1
ATOM 584 N N . ALA A 1 74 ? -9.122 8.440 5.516 1.00 96.31 74 ALA A N 1
ATOM 585 C CA . ALA A 1 74 ? -8.255 9.560 5.154 1.00 96.31 74 ALA A CA 1
ATOM 586 C C . ALA A 1 74 ? -7.275 9.152 4.041 1.00 96.31 74 ALA A C 1
ATOM 588 O O . ALA A 1 74 ? -7.177 9.848 3.035 1.00 96.31 74 ALA A O 1
ATOM 589 N N . ALA A 1 75 ? -6.644 7.978 4.162 1.00 95.56 75 ALA A N 1
ATOM 590 C CA . ALA A 1 75 ? -5.783 7.422 3.119 1.00 95.56 75 ALA A CA 1
ATOM 591 C C . ALA A 1 75 ? -6.535 7.214 1.792 1.00 95.56 75 ALA A C 1
ATOM 593 O O . ALA A 1 75 ? -6.034 7.603 0.740 1.00 95.56 75 ALA A O 1
ATOM 594 N N . ASP A 1 76 ? -7.756 6.673 1.826 1.00 95.38 76 ASP A N 1
ATOM 595 C CA . ASP A 1 76 ? -8.599 6.524 0.632 1.00 95.38 76 ASP A CA 1
ATOM 596 C C . ASP A 1 76 ? -8.948 7.888 0.009 1.00 95.38 76 ASP A C 1
ATOM 598 O O . ASP A 1 76 ? -8.948 8.029 -1.210 1.00 95.38 76 ASP A O 1
ATOM 602 N N . SER A 1 77 ? -9.199 8.914 0.832 1.00 93.94 77 SER A N 1
ATOM 603 C CA . SER A 1 77 ? -9.472 10.278 0.358 1.00 93.94 77 SER A CA 1
ATOM 604 C C . SER A 1 77 ? -8.281 10.886 -0.383 1.00 93.94 77 SER A C 1
ATOM 606 O O . SER A 1 77 ? -8.482 11.556 -1.390 1.00 93.94 77 SER A O 1
ATOM 608 N N . VAL A 1 78 ? -7.057 10.670 0.104 1.00 90.94 78 VAL A N 1
ATOM 609 C CA . VAL A 1 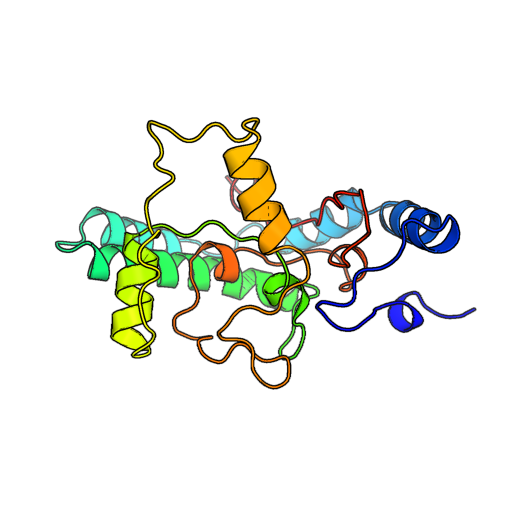78 ? -5.833 11.172 -0.544 1.00 90.94 78 VAL A CA 1
ATOM 610 C C . VAL A 1 78 ? -5.552 10.415 -1.831 1.00 90.94 78 VAL A C 1
ATOM 612 O O . VAL A 1 78 ? -5.295 10.997 -2.883 1.00 90.94 78 VAL A O 1
ATOM 615 N N . THR A 1 79 ? -5.612 9.092 -1.746 1.00 93.56 79 THR A N 1
ATOM 616 C CA . THR A 1 79 ? -5.250 8.220 -2.859 1.00 93.56 79 THR A CA 1
ATOM 617 C C . THR A 1 79 ? -6.300 8.205 -3.958 1.00 93.56 79 THR A C 1
ATOM 619 O O . THR A 1 79 ? -5.941 7.966 -5.103 1.00 93.56 79 THR A O 1
ATOM 622 N N . GLY A 1 80 ? -7.559 8.545 -3.668 1.00 93.38 80 GLY A N 1
ATOM 623 C CA . GLY A 1 80 ? -8.616 8.669 -4.673 1.00 93.38 80 GLY A CA 1
ATOM 624 C C . GLY A 1 80 ? -8.279 9.650 -5.800 1.00 93.38 80 GLY A C 1
ATOM 625 O O . GLY A 1 80 ? -8.532 9.342 -6.962 1.00 93.38 80 GLY A O 1
ATOM 626 N N . SER A 1 81 ? -7.648 10.784 -5.481 1.00 90.69 81 SER A N 1
ATOM 627 C CA . SER A 1 81 ? -7.232 11.778 -6.483 1.00 90.69 81 SER A CA 1
ATOM 628 C C . SER A 1 81 ? -5.960 11.373 -7.233 1.00 90.69 81 SER A C 1
ATOM 630 O O . SER A 1 81 ? -5.799 11.717 -8.399 1.00 90.69 81 SER A O 1
ATOM 632 N N . ALA A 1 82 ? -5.064 10.623 -6.585 1.00 93.25 82 ALA A N 1
ATOM 633 C CA . ALA A 1 82 ? -3.795 10.187 -7.170 1.00 93.25 82 ALA A CA 1
ATOM 634 C C . ALA A 1 82 ? -3.901 8.878 -7.973 1.00 93.25 82 ALA A C 1
ATOM 636 O O . ALA A 1 82 ? -3.122 8.657 -8.896 1.00 93.25 82 ALA A O 1
ATOM 637 N N . ALA A 1 83 ? -4.862 8.008 -7.650 1.00 94.00 83 ALA A N 1
ATOM 638 C CA . ALA A 1 83 ? -5.015 6.689 -8.258 1.00 94.00 83 ALA A CA 1
ATOM 639 C C . ALA A 1 83 ? -5.133 6.715 -9.795 1.00 94.00 83 ALA A C 1
ATOM 641 O O . ALA A 1 83 ? -4.508 5.861 -10.420 1.00 94.00 83 ALA A O 1
ATOM 642 N N . PRO A 1 84 ? -5.837 7.676 -10.433 1.00 94.31 84 PRO A N 1
ATOM 643 C CA . PRO A 1 84 ? -5.878 7.773 -11.895 1.00 94.31 84 PRO A CA 1
ATOM 644 C C . PRO A 1 84 ? -4.524 8.069 -12.557 1.00 94.31 84 PRO A C 1
ATOM 646 O O . PRO A 1 84 ? -4.368 7.832 -13.750 1.00 94.31 84 PRO A O 1
ATOM 649 N N . LEU A 1 85 ? -3.558 8.603 -11.805 1.00 94.88 85 LEU A N 1
ATOM 650 C CA . LEU A 1 85 ? -2.218 8.946 -12.289 1.00 94.88 85 LEU A CA 1
ATOM 651 C C . LEU A 1 85 ? -1.193 7.839 -12.011 1.00 94.88 85 LEU A C 1
ATOM 653 O O . LEU A 1 85 ? -0.081 7.880 -12.539 1.00 94.88 85 LEU A O 1
ATOM 657 N N . ALA A 1 86 ? -1.535 6.878 -11.154 1.00 95.94 86 AL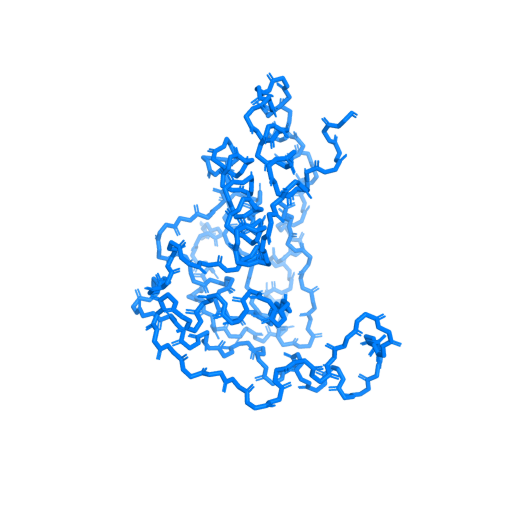A A N 1
ATOM 658 C CA . ALA A 1 86 ? -0.647 5.803 -10.745 1.00 95.94 86 ALA A CA 1
ATOM 659 C C . ALA A 1 86 ? -0.588 4.681 -11.796 1.00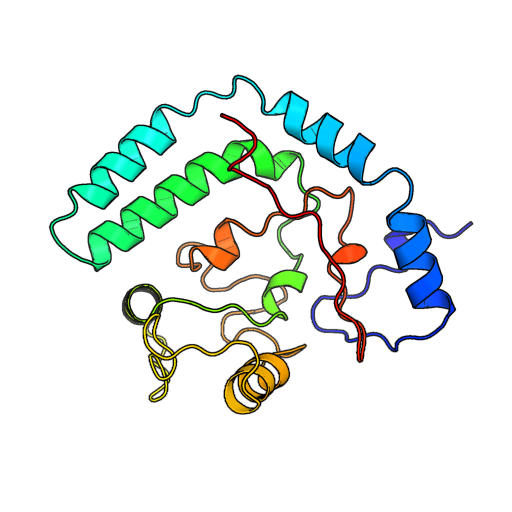 95.94 86 ALA A C 1
ATOM 661 O O . ALA A 1 86 ? -1.553 4.420 -12.510 1.00 95.94 86 ALA A O 1
ATOM 662 N N . ALA A 1 87 ? 0.513 3.928 -11.819 1.00 95.69 87 ALA A N 1
ATOM 663 C CA . ALA A 1 87 ? 0.623 2.682 -12.587 1.00 95.69 87 ALA A CA 1
ATOM 664 C C . ALA A 1 87 ? -0.287 1.553 -12.047 1.00 95.69 87 ALA A C 1
ATOM 666 O O . ALA A 1 87 ? -0.471 0.501 -12.677 1.00 95.69 87 ALA A O 1
ATOM 667 N N . CYS A 1 88 ? -0.816 1.738 -10.835 1.00 94.62 88 CYS A N 1
ATOM 668 C CA . CYS A 1 88 ? -1.602 0.758 -10.104 1.00 94.62 88 CYS A CA 1
ATOM 669 C C . CYS A 1 88 ? -2.981 0.542 -10.741 1.00 94.62 88 CYS A C 1
ATOM 671 O O . CYS A 1 88 ? -3.730 1.478 -10.997 1.00 94.62 88 CYS A O 1
ATOM 673 N N . ARG A 1 89 ? -3.364 -0.724 -10.910 1.00 92.19 89 ARG A N 1
ATOM 674 C CA . ARG A 1 89 ? -4.680 -1.132 -11.419 1.00 92.19 89 ARG A CA 1
ATOM 675 C C . ARG A 1 89 ? -5.140 -2.414 -10.741 1.00 92.19 89 ARG A C 1
ATOM 677 O O . ARG A 1 89 ? -4.329 -3.141 -10.166 1.00 92.19 89 ARG A O 1
ATOM 684 N N . LYS A 1 90 ? -6.437 -2.716 -10.818 1.00 92.69 90 LYS A N 1
ATOM 685 C CA . LYS A 1 90 ? -6.957 -4.021 -10.381 1.00 92.69 90 LYS A CA 1
ATOM 686 C C . LYS A 1 90 ? -6.211 -5.136 -11.132 1.00 92.69 90 LYS A C 1
ATOM 688 O O . LYS A 1 90 ? -6.063 -5.045 -12.346 1.00 92.69 90 LYS A O 1
ATOM 693 N N . GLY A 1 91 ? -5.733 -6.148 -10.408 1.00 92.00 91 GLY A N 1
ATOM 694 C CA . GLY A 1 91 ? -4.896 -7.223 -10.957 1.00 92.00 91 GLY A CA 1
ATOM 695 C C . GLY A 1 91 ? -3.388 -6.932 -10.959 1.00 92.00 91 GLY A C 1
ATOM 696 O O . GLY A 1 91 ? -2.605 -7.809 -11.293 1.00 92.00 91 GLY A O 1
ATOM 697 N N . CYS A 1 92 ? -2.941 -5.728 -10.574 1.00 93.88 92 CYS A N 1
ATOM 698 C CA . CYS A 1 92 ? -1.530 -5.499 -10.256 1.00 93.88 92 CYS A CA 1
ATOM 699 C C . CYS A 1 92 ? -1.247 -5.979 -8.824 1.00 93.88 92 CYS A C 1
ATOM 701 O O . CYS A 1 92 ? -1.717 -5.367 -7.863 1.00 93.88 92 CYS A O 1
ATOM 703 N N . SER A 1 93 ? -0.471 -7.057 -8.686 1.00 95.88 93 SER A N 1
ATOM 704 C CA . SER A 1 93 ? -0.205 -7.731 -7.408 1.00 95.88 93 SER A CA 1
ATOM 705 C C . SER A 1 93 ? 1.209 -7.499 -6.852 1.00 95.88 93 SER A C 1
ATOM 707 O O . SER A 1 93 ? 1.577 -8.115 -5.856 1.00 95.88 93 SER A O 1
ATOM 709 N N . HIS A 1 94 ? 2.009 -6.588 -7.422 1.00 95.75 94 HIS A N 1
ATOM 710 C CA . HIS A 1 94 ? 3.396 -6.346 -6.987 1.00 95.75 94 HIS A CA 1
ATOM 711 C C . HIS A 1 94 ? 3.509 -5.997 -5.492 1.00 95.75 94 HIS A C 1
ATOM 713 O O . HIS A 1 94 ? 4.264 -6.633 -4.763 1.00 95.75 94 HIS A O 1
ATOM 719 N N . CYS A 1 95 ? 2.687 -5.066 -4.991 1.00 93.81 95 CYS A N 1
ATOM 720 C CA . CYS A 1 95 ? 2.689 -4.703 -3.567 1.00 93.81 95 CYS A CA 1
ATOM 721 C C . CYS A 1 95 ? 2.173 -5.819 -2.641 1.00 93.81 95 CYS A C 1
ATOM 723 O O . CYS A 1 95 ? 2.346 -5.740 -1.430 1.00 93.81 95 CYS A O 1
ATOM 725 N N . CYS A 1 96 ? 1.540 -6.862 -3.188 1.00 95.88 96 CYS A N 1
ATOM 726 C CA . CYS A 1 96 ? 1.137 -8.037 -2.419 1.00 95.88 96 CYS A CA 1
ATOM 727 C C . CYS A 1 96 ? 2.290 -9.029 -2.218 1.00 95.88 96 CYS A C 1
ATOM 729 O O . CYS A 1 96 ? 2.078 -10.023 -1.536 1.00 95.88 96 CYS A O 1
ATOM 731 N N . HIS A 1 97 ? 3.471 -8.769 -2.784 1.00 95.50 97 HIS A N 1
ATOM 732 C CA . HIS A 1 97 ? 4.656 -9.627 -2.680 1.00 95.50 97 HIS A CA 1
ATOM 733 C C . HIS A 1 97 ? 5.851 -8.932 -2.010 1.00 95.50 97 HIS A C 1
ATOM 735 O O . HIS A 1 97 ? 6.968 -9.449 -2.031 1.00 95.50 97 HIS A O 1
ATOM 741 N N . ILE A 1 98 ? 5.631 -7.751 -1.426 1.00 92.75 98 ILE A N 1
ATOM 742 C CA . ILE A 1 98 ? 6.649 -7.028 -0.660 1.00 92.75 98 ILE A CA 1
ATOM 743 C C . ILE A 1 98 ? 6.372 -7.152 0.836 1.00 92.75 98 ILE A C 1
ATOM 745 O O . ILE A 1 98 ? 5.220 -7.250 1.269 1.00 92.75 98 ILE A O 1
ATOM 749 N N . ALA A 1 99 ? 7.433 -7.095 1.637 1.00 90.12 99 ALA A N 1
ATOM 750 C CA . ALA A 1 99 ? 7.298 -6.992 3.079 1.00 90.12 99 ALA A CA 1
ATOM 751 C C . ALA A 1 99 ? 6.703 -5.623 3.443 1.00 90.12 99 ALA A C 1
ATOM 753 O O . ALA A 1 99 ? 7.269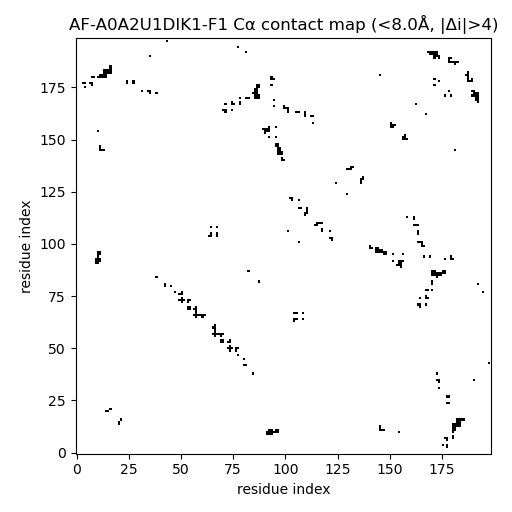 -4.582 3.113 1.00 90.12 99 ALA A O 1
ATOM 754 N N . VAL A 1 100 ? 5.565 -5.622 4.140 1.00 89.38 100 VAL A N 1
ATOM 755 C CA . VAL A 1 100 ? 4.977 -4.408 4.719 1.00 89.38 100 VAL A CA 1
ATOM 756 C C . VAL A 1 100 ? 4.818 -4.576 6.220 1.00 89.38 100 VAL A C 1
ATOM 758 O O . VAL A 1 100 ? 4.288 -5.579 6.701 1.00 89.38 100 VAL A O 1
ATOM 761 N N . MET A 1 101 ? 5.244 -3.564 6.968 1.00 87.12 101 MET A N 1
ATOM 762 C CA . MET A 1 101 ? 5.010 -3.508 8.405 1.00 87.12 101 MET A CA 1
ATOM 763 C C . MET A 1 101 ? 3.631 -2.911 8.670 1.00 87.12 101 MET A C 1
ATOM 765 O O . MET A 1 101 ? 3.307 -1.822 8.196 1.00 87.12 101 MET A O 1
ATOM 769 N N . ILE A 1 102 ? 2.812 -3.621 9.443 1.00 90.88 102 ILE A N 1
ATOM 770 C CA . ILE A 1 102 ? 1.504 -3.136 9.890 1.00 90.88 102 ILE A CA 1
ATOM 771 C C . ILE A 1 102 ? 1.466 -3.088 11.408 1.00 90.88 102 ILE A C 1
ATOM 773 O O . ILE A 1 102 ? 2.073 -3.914 12.095 1.00 90.88 102 ILE A O 1
ATOM 777 N N 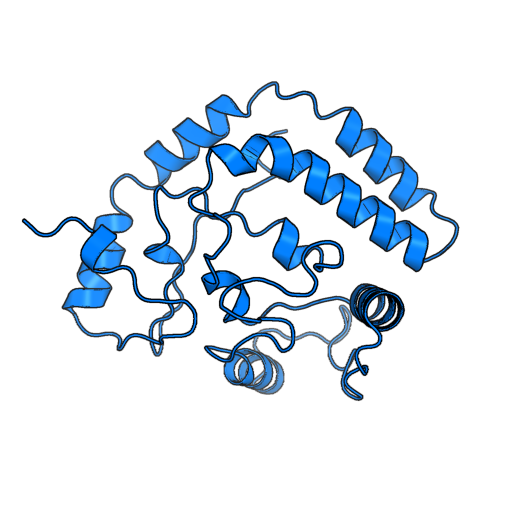. SER A 1 103 ? 0.720 -2.132 11.951 1.00 91.31 103 SER A N 1
ATOM 778 C CA . SER A 1 103 ? 0.553 -2.056 13.397 1.00 91.31 103 SER A CA 1
ATOM 779 C C . SER A 1 103 ? -0.271 -3.238 13.922 1.00 91.31 103 SER A C 1
ATOM 781 O O . SER A 1 103 ? -1.181 -3.743 13.259 1.00 91.31 103 SER A O 1
ATOM 783 N N . ARG A 1 104 ? -0.034 -3.636 15.180 1.00 91.25 104 ARG A N 1
ATOM 784 C CA . ARG A 1 104 ? -0.885 -4.628 15.867 1.00 91.25 104 ARG A CA 1
ATOM 785 C C . ARG A 1 104 ? -2.357 -4.197 15.892 1.00 91.25 104 ARG A C 1
ATOM 787 O O . ARG A 1 104 ? -3.247 -5.038 15.813 1.00 91.25 104 ARG A O 1
ATOM 794 N N . ALA A 1 105 ? -2.612 -2.891 15.985 1.00 92.44 105 ALA A N 1
ATOM 795 C CA . ALA A 1 105 ? -3.951 -2.315 15.931 1.00 92.44 105 ALA A CA 1
ATOM 796 C C . ALA A 1 105 ? -4.651 -2.596 14.593 1.00 92.44 105 ALA A C 1
ATOM 798 O O . ALA A 1 105 ? -5.796 -3.042 14.589 1.00 92.44 105 ALA A O 1
ATOM 799 N N . GLU A 1 106 ? -3.968 -2.378 13.468 1.00 94.94 106 GLU A N 1
ATOM 800 C CA . GLU A 1 106 ? -4.509 -2.707 12.149 1.00 94.94 106 GLU A CA 1
ATOM 801 C C . GLU A 1 106 ? -4.717 -4.204 11.981 1.00 94.94 106 GLU A C 1
ATOM 803 O O . GLU A 1 106 ? -5.778 -4.605 11.514 1.00 94.94 106 GLU A O 1
ATOM 808 N N . ALA A 1 107 ? -3.752 -5.024 12.406 1.00 94.00 107 ALA A N 1
ATOM 809 C CA . ALA A 1 107 ? -3.859 -6.476 12.330 1.00 94.00 107 ALA A CA 1
ATOM 810 C C . ALA A 1 107 ? -5.103 -6.996 13.077 1.00 94.00 107 ALA A C 1
ATOM 812 O O . ALA A 1 107 ? -5.861 -7.784 12.520 1.00 94.00 107 ALA A O 1
ATOM 813 N N . LEU A 1 108 ? -5.382 -6.485 14.285 1.00 93.94 108 LEU A N 1
ATOM 814 C CA . LEU A 1 108 ? -6.588 -6.836 15.050 1.00 93.94 108 LEU A CA 1
ATOM 815 C C . LEU A 1 108 ? -7.884 -6.427 14.340 1.00 93.94 108 LEU A C 1
ATOM 817 O O . LEU A 1 108 ? -8.861 -7.175 14.360 1.00 93.94 108 LEU A O 1
ATOM 821 N N . VAL A 1 109 ? -7.909 -5.242 13.724 1.00 96.06 109 VAL A N 1
ATOM 822 C CA . VAL A 1 109 ? -9.070 -4.785 12.947 1.00 96.06 109 VAL A CA 1
ATOM 823 C C . VAL A 1 109 ? -9.271 -5.671 11.717 1.00 96.06 109 VAL A C 1
ATOM 825 O O . VAL A 1 109 ? -10.394 -6.096 11.474 1.00 96.06 109 VAL A O 1
ATOM 828 N N . ILE A 1 110 ? -8.197 -6.013 10.995 1.00 96.00 110 ILE A N 1
ATOM 829 C CA . ILE A 1 110 ? -8.245 -6.931 9.848 1.00 96.00 110 ILE A CA 1
ATOM 830 C C . ILE A 1 110 ? -8.782 -8.291 10.286 1.00 96.00 110 ILE A C 1
ATOM 832 O O . ILE A 1 110 ? -9.751 -8.756 9.703 1.00 96.00 110 ILE A O 1
ATOM 836 N N . ALA A 1 111 ? -8.210 -8.899 11.327 1.00 95.62 111 ALA A N 1
ATOM 837 C CA . ALA A 1 111 ? -8.649 -10.195 11.841 1.00 95.62 111 ALA A CA 1
ATOM 838 C C . ALA A 1 111 ? -10.143 -10.195 12.198 1.00 95.62 111 ALA A C 1
ATOM 840 O O . ALA A 1 111 ? -10.868 -11.125 11.857 1.00 95.62 111 ALA A O 1
ATOM 841 N N . LYS A 1 112 ? -10.629 -9.116 12.825 1.00 95.94 112 LYS A N 1
ATOM 842 C CA . LYS A 1 112 ? -12.052 -8.958 13.147 1.00 95.94 112 LYS A CA 1
ATOM 843 C C . LYS A 1 112 ? -12.933 -8.822 11.900 1.00 95.94 112 LYS A C 1
ATOM 845 O O . LYS A 1 112 ? -14.025 -9.377 11.878 1.00 95.94 112 LYS A O 1
ATOM 850 N N . GLU A 1 113 ? -12.503 -8.050 10.905 1.00 96.56 113 GLU A N 1
ATOM 851 C CA . GLU A 1 113 ? -13.276 -7.781 9.683 1.00 96.56 113 GLU A CA 1
ATOM 852 C C . GLU A 1 113 ? -13.294 -8.970 8.714 1.00 96.56 113 GLU A C 1
ATOM 854 O O . GLU A 1 113 ? -14.256 -9.132 7.969 1.00 96.56 113 GLU A O 1
ATOM 859 N N . THR A 1 114 ? -12.243 -9.792 8.713 1.00 96.38 114 THR A N 1
ATOM 860 C CA . THR A 1 114 ? -12.036 -10.853 7.713 1.00 96.38 114 THR A CA 1
ATOM 861 C C . THR A 1 114 ? -12.175 -12.262 8.284 1.00 96.38 114 THR A C 1
ATOM 863 O O . THR A 1 114 ? -12.275 -13.218 7.521 1.00 96.38 114 THR A O 1
ATOM 866 N N . GLY A 1 115 ? -12.156 -12.410 9.612 1.00 95.81 115 GLY A N 1
ATOM 867 C CA . GLY A 1 115 ? -12.096 -13.707 10.290 1.00 95.81 115 GLY A CA 1
ATOM 868 C C . GLY A 1 115 ? -10.717 -14.374 10.236 1.00 95.81 115 GLY A C 1
ATOM 869 O O . GLY A 1 115 ? -10.576 -15.516 10.670 1.00 95.81 115 GLY A O 1
ATOM 870 N N . ALA A 1 116 ? -9.698 -13.693 9.705 1.00 94.19 116 ALA A N 1
ATOM 871 C CA . ALA A 1 116 ? -8.360 -14.252 9.589 1.00 94.19 116 ALA A CA 1
ATOM 872 C C . ALA A 1 116 ? -7.671 -14.402 10.956 1.00 94.19 116 ALA A C 1
ATOM 874 O O . ALA A 1 116 ? -7.830 -13.542 11.829 1.00 94.19 116 ALA A O 1
ATOM 875 N N . PRO A 1 117 ? -6.864 -15.459 11.150 1.00 92.50 117 PRO A N 1
ATOM 876 C CA . PRO A 1 117 ? -6.140 -15.653 12.394 1.00 92.50 117 PRO A CA 1
ATOM 877 C C . PRO A 1 117 ? -5.045 -14.596 12.567 1.00 92.50 117 PRO A C 1
ATOM 879 O O . PRO A 1 117 ? -4.378 -14.184 11.617 1.00 92.50 117 PRO A O 1
ATOM 882 N N . MET A 1 118 ? -4.827 -14.183 13.814 1.00 89.12 118 MET A N 1
ATOM 883 C CA . MET A 1 118 ? -3.698 -13.328 14.174 1.00 89.12 118 MET A CA 1
ATOM 884 C C . MET A 1 118 ? -2.415 -14.154 14.247 1.00 89.12 118 MET A C 1
ATOM 886 O O . MET A 1 118 ? -2.398 -15.217 14.866 1.00 89.12 118 MET A O 1
ATOM 890 N N . ASN A 1 119 ? -1.323 -13.630 13.686 1.00 81.62 119 ASN A N 1
ATOM 891 C CA . ASN A 1 119 ? 0.002 -14.197 13.920 1.00 81.62 119 ASN A CA 1
ATOM 892 C C . ASN A 1 119 ? 0.353 -14.047 15.418 1.00 81.62 119 ASN A C 1
ATOM 894 O O . ASN A 1 119 ? 0.339 -12.916 15.915 1.00 81.62 119 ASN A O 1
ATOM 898 N N . PRO A 1 120 ? 0.694 -15.130 16.142 1.00 77.06 120 PRO A N 1
ATOM 899 C CA . PRO A 1 120 ? 1.114 -15.056 17.544 1.00 77.06 120 PRO A CA 1
ATOM 900 C C . PRO A 1 120 ? 2.324 -14.141 17.786 1.00 77.06 120 PRO A C 1
ATOM 902 O O . PRO A 1 120 ? 2.471 -13.593 18.874 1.00 77.06 120 PRO A O 1
ATOM 905 N N . LEU A 1 121 ? 3.165 -13.936 16.767 1.00 75.50 121 LEU A N 1
ATOM 906 C CA . LEU A 1 121 ? 4.328 -13.045 16.801 1.00 75.50 121 LEU A CA 1
ATOM 907 C C . LEU A 1 121 ? 3.982 -11.574 16.499 1.00 75.50 121 LEU A C 1
ATOM 909 O O . LEU A 1 121 ? 4.871 -10.719 16.476 1.00 75.50 121 LEU A O 1
ATOM 913 N N . ALA A 1 122 ? 2.709 -11.244 16.248 1.00 77.88 122 ALA A N 1
ATOM 914 C CA . ALA A 1 122 ? 2.289 -9.875 15.969 1.00 77.88 122 ALA A CA 1
ATOM 915 C C . ALA A 1 122 ? 2.600 -8.946 17.156 1.00 77.88 122 ALA A C 1
ATOM 917 O O . ALA A 1 122 ? 2.089 -9.125 18.262 1.00 77.88 122 ALA A O 1
ATOM 918 N N . GLY A 1 123 ? 3.395 -7.905 16.899 1.00 79.44 123 GLY A N 1
ATOM 919 C CA . GLY A 1 123 ? 3.872 -6.971 17.924 1.00 79.44 123 GLY A CA 1
ATOM 920 C C . GLY A 1 123 ? 5.242 -7.311 18.519 1.00 79.44 123 GLY A C 1
ATOM 921 O O . GLY A 1 123 ? 5.648 -6.632 19.456 1.00 79.44 123 GLY A O 1
ATOM 922 N N . LYS A 1 124 ? 5.968 -8.305 17.976 1.00 82.81 124 LYS A N 1
ATOM 923 C CA . LYS A 1 124 ? 7.384 -8.565 18.313 1.00 82.81 124 LYS A CA 1
ATOM 924 C C . LYS A 1 124 ? 8.250 -7.306 18.156 1.00 82.81 124 LYS A C 1
ATOM 926 O O . LYS A 1 124 ? 9.079 -7.014 19.016 1.00 82.81 124 LYS A O 1
ATOM 931 N N . TYR A 1 125 ? 8.021 -6.562 17.074 1.00 84.94 125 TYR A N 1
ATOM 932 C CA . TYR A 1 125 ? 8.631 -5.261 16.817 1.00 84.94 125 TYR A CA 1
ATOM 933 C C . TYR A 1 125 ? 7.655 -4.151 17.218 1.00 84.94 125 TYR A C 1
ATOM 935 O O . TYR A 1 125 ? 6.478 -4.159 16.848 1.00 84.94 125 TYR A O 1
ATOM 943 N N . THR A 1 126 ? 8.157 -3.199 17.987 1.00 85.75 126 THR A N 1
ATOM 944 C CA . THR A 1 126 ? 7.462 -2.029 18.519 1.00 85.75 126 THR A CA 1
ATOM 945 C C . THR A 1 126 ? 8.309 -0.797 18.228 1.00 85.75 126 THR A C 1
ATOM 947 O O . THR A 1 126 ? 9.517 -0.904 18.037 1.00 85.75 126 THR A O 1
ATOM 950 N N . MET A 1 127 ? 7.714 0.394 18.274 1.00 80.69 127 MET A N 1
ATOM 951 C CA . MET A 1 127 ? 8.478 1.635 18.087 1.00 80.69 127 MET A CA 1
ATOM 952 C C . MET A 1 127 ? 9.611 1.829 19.110 1.00 80.69 127 MET A C 1
ATOM 954 O O . MET A 1 127 ? 10.517 2.608 18.856 1.00 80.69 127 MET A O 1
ATOM 958 N N . ALA A 1 128 ? 9.565 1.146 20.259 1.00 84.38 128 ALA A N 1
ATOM 959 C CA . ALA A 1 128 ? 10.569 1.270 21.313 1.00 84.38 128 ALA A CA 1
ATOM 960 C C . ALA A 1 128 ? 11.758 0.304 21.158 1.00 84.38 128 ALA A C 1
ATOM 962 O O . ALA A 1 128 ? 12.783 0.510 21.798 1.00 84.38 128 ALA A O 1
ATOM 963 N N . ASN A 1 129 ? 11.615 -0.768 20.372 1.00 84.38 129 ASN A N 1
ATOM 964 C CA . ASN A 1 129 ? 12.621 -1.834 20.256 1.00 84.38 129 ASN A CA 1
ATOM 965 C C . ASN A 1 129 ? 12.957 -2.206 18.807 1.00 84.38 129 ASN A C 1
ATOM 967 O O . ASN A 1 129 ? 13.684 -3.173 18.588 1.00 84.38 129 ASN A O 1
ATOM 971 N N . VAL A 1 130 ? 12.384 -1.506 17.826 1.00 85.62 130 VAL A N 1
ATOM 972 C CA . VAL A 1 130 ? 12.714 -1.735 16.426 1.00 85.62 130 VAL A CA 1
ATOM 973 C C . VAL A 1 130 ? 14.117 -1.201 16.157 1.00 85.62 130 VAL A C 1
ATOM 975 O O . VAL A 1 130 ? 14.405 -0.027 16.367 1.00 85.62 130 VAL A O 1
ATOM 978 N N . ASP A 1 131 ? 14.978 -2.103 15.713 1.00 87.94 131 ASP A N 1
ATOM 979 C CA . ASP A 1 131 ? 16.261 -1.803 15.102 1.00 87.94 131 ASP A CA 1
ATOM 980 C C . ASP A 1 131 ? 16.202 -2.389 13.690 1.00 87.94 131 ASP A C 1
ATOM 982 O O . ASP A 1 131 ? 16.229 -3.614 13.512 1.00 87.94 131 ASP A O 1
ATOM 986 N N . GLU A 1 132 ? 16.025 -1.509 12.703 1.00 84.56 132 GLU A N 1
ATOM 987 C CA . GLU A 1 132 ? 15.895 -1.881 11.291 1.00 84.56 132 GLU A CA 1
ATOM 988 C C . GLU A 1 132 ? 17.191 -2.491 10.737 1.00 84.56 132 GLU A C 1
ATOM 990 O O . GLU A 1 132 ? 17.149 -3.285 9.794 1.00 84.56 132 GLU A O 1
ATOM 995 N N . ASP A 1 133 ? 18.329 -2.197 11.373 1.00 87.62 133 ASP A N 1
ATOM 996 C CA . ASP A 1 133 ? 19.623 -2.761 11.016 1.00 87.62 133 ASP A CA 1
ATOM 997 C C . ASP A 1 133 ? 19.884 -4.123 11.656 1.00 87.62 133 ASP A C 1
ATOM 999 O O . ASP A 1 133 ? 20.782 -4.844 11.204 1.00 87.62 133 ASP A O 1
ATOM 1003 N N . SER A 1 134 ? 19.078 -4.519 12.645 1.00 90.88 134 SER A N 1
ATOM 1004 C CA . SER A 1 134 ? 19.231 -5.812 13.302 1.00 90.88 134 SER A CA 1
ATOM 1005 C C . SER A 1 134 ? 19.002 -6.977 12.335 1.00 90.88 134 SER A C 1
ATOM 1007 O O . SER A 1 134 ? 18.043 -7.008 11.557 1.00 90.88 134 SER A O 1
ATOM 1009 N N . GLU A 1 135 ? 19.829 -8.016 12.469 1.00 90.12 135 GLU A N 1
ATOM 1010 C CA . GLU A 1 135 ? 19.684 -9.272 11.719 1.00 90.12 135 GLU A CA 1
ATOM 1011 C C . GLU A 1 135 ? 18.284 -9.874 11.867 1.00 90.12 135 GLU A C 1
ATOM 1013 O O . GLU A 1 135 ? 17.711 -10.411 10.923 1.00 90.12 135 GLU A O 1
ATOM 1018 N N . SER A 1 136 ? 17.680 -9.733 13.050 1.00 88.31 136 SER A N 1
ATOM 1019 C CA . SER A 1 136 ? 16.341 -10.255 13.309 1.00 88.31 136 SER A CA 1
ATOM 1020 C C . SER A 1 136 ? 15.257 -9.545 12.496 1.00 88.31 136 SER A C 1
ATOM 1022 O O . SER A 1 136 ? 14.272 -10.180 12.121 1.00 88.31 136 SER A O 1
ATOM 1024 N N . TYR A 1 137 ? 15.398 -8.239 12.258 1.00 87.06 137 TYR A N 1
ATOM 1025 C CA . TYR A 1 137 ? 14.448 -7.457 11.474 1.00 87.06 137 TYR A CA 1
ATOM 1026 C C . TYR A 1 137 ? 14.628 -7.755 9.985 1.00 87.06 137 TYR A C 1
ATOM 1028 O O . TYR A 1 137 ? 13.657 -8.102 9.314 1.00 87.06 137 TYR A O 1
ATOM 1036 N N . LYS A 1 138 ? 15.879 -7.747 9.507 1.00 89.12 138 LYS A N 1
ATOM 1037 C CA . LYS A 1 138 ? 16.245 -8.106 8.128 1.00 89.12 138 LYS A CA 1
ATOM 1038 C C . LYS A 1 138 ? 15.802 -9.520 7.754 1.00 89.12 138 LYS A C 1
ATOM 1040 O O . LYS A 1 138 ? 15.245 -9.728 6.683 1.00 89.12 138 LYS A O 1
ATOM 1045 N N . ALA A 1 139 ? 15.970 -10.492 8.650 1.00 88.31 139 ALA A N 1
ATOM 1046 C CA . ALA A 1 139 ? 15.496 -11.854 8.418 1.00 88.31 139 ALA A CA 1
ATOM 1047 C C . ALA A 1 139 ? 13.965 -11.917 8.278 1.00 88.31 139 ALA A C 1
ATOM 1049 O O . ALA A 1 139 ? 13.458 -12.609 7.399 1.00 88.31 139 ALA A O 1
ATOM 1050 N N . ALA A 1 140 ? 13.224 -11.170 9.105 1.00 85.12 140 ALA A N 1
ATOM 1051 C CA . ALA A 1 140 ? 11.763 -11.138 9.045 1.00 85.12 140 ALA A CA 1
ATOM 1052 C C . ALA A 1 140 ? 11.240 -10.478 7.757 1.00 85.12 140 ALA A C 1
ATOM 1054 O O . ALA A 1 140 ? 10.261 -10.949 7.178 1.00 85.12 140 ALA A O 1
ATOM 1055 N N . THR A 1 141 ? 11.885 -9.407 7.282 1.00 86.06 141 THR A N 1
ATOM 1056 C CA . THR A 1 141 ? 11.518 -8.770 6.008 1.00 86.06 141 THR A CA 1
ATOM 1057 C C . THR A 1 141 ? 11.893 -9.650 4.817 1.00 86.06 141 THR A C 1
ATOM 1059 O O . THR A 1 141 ? 11.076 -9.823 3.911 1.00 86.06 141 THR A O 1
ATOM 1062 N N . GLN A 1 142 ? 13.070 -10.281 4.847 1.00 87.44 142 GLN A N 1
ATOM 1063 C CA . GLN A 1 142 ? 13.517 -11.206 3.806 1.00 87.44 142 GLN A CA 1
ATOM 1064 C C . GLN A 1 142 ? 12.632 -12.454 3.721 1.00 87.44 142 GLN A C 1
ATOM 1066 O O . GLN A 1 142 ? 12.368 -12.944 2.627 1.00 87.44 142 GLN A O 1
ATOM 1071 N N . GLU A 1 143 ? 12.123 -12.956 4.849 1.00 87.44 143 GLU A N 1
ATOM 1072 C CA . GLU A 1 143 ? 11.202 -14.094 4.855 1.00 87.44 143 GLU A CA 1
ATOM 1073 C C . GLU A 1 143 ? 9.919 -13.798 4.066 1.00 87.44 143 GLU A C 1
ATOM 1075 O O . GLU A 1 143 ? 9.375 -14.706 3.436 1.00 87.44 143 GLU A O 1
ATOM 1080 N N . ALA A 1 144 ? 9.434 -12.556 4.095 1.00 86.31 144 ALA A N 1
ATOM 1081 C CA . ALA A 1 144 ? 8.237 -12.131 3.373 1.00 86.31 144 ALA A CA 1
ATOM 1082 C 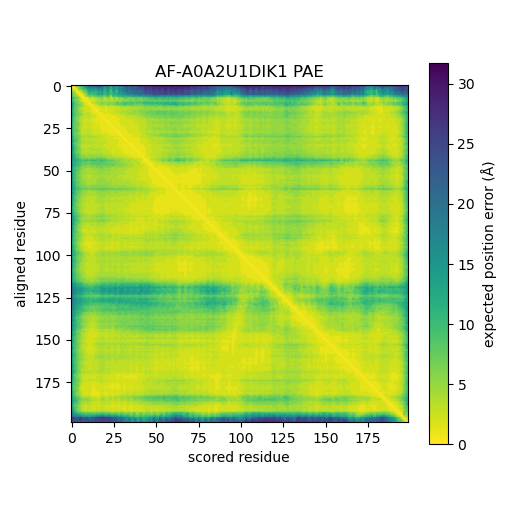C . ALA A 1 144 ? 8.515 -11.718 1.916 1.00 86.31 144 ALA A C 1
ATOM 1084 O O . ALA A 1 144 ? 7.579 -11.623 1.124 1.00 86.31 144 ALA A O 1
ATOM 1085 N N . PHE A 1 145 ? 9.775 -11.478 1.548 1.00 88.81 145 PHE A N 1
ATOM 1086 C CA . PHE A 1 145 ? 10.161 -11.007 0.220 1.00 88.81 145 PHE A CA 1
ATOM 1087 C C . PHE A 1 145 ? 9.778 -12.011 -0.877 1.00 88.81 145 PHE A C 1
ATOM 1089 O O . PHE A 1 145 ? 10.142 -13.185 -0.820 1.00 88.81 145 PHE A O 1
ATOM 1096 N N . GLY A 1 146 ? 9.017 -11.559 -1.877 1.00 91.06 146 GLY A N 1
ATOM 1097 C CA . GLY A 1 146 ? 8.560 -12.388 -2.997 1.00 91.06 146 GLY A CA 1
ATOM 1098 C C . GLY A 1 146 ? 7.431 -13.359 -2.659 1.00 91.06 146 GLY A C 1
ATOM 1099 O O . GLY A 1 146 ? 6.806 -13.900 -3.569 1.00 91.06 146 GLY A O 1
ATOM 1100 N N . LYS A 1 147 ? 7.104 -13.556 -1.376 1.00 92.88 147 LYS A N 1
ATOM 1101 C CA . LYS A 1 147 ? 5.992 -14.422 -0.979 1.00 92.88 147 LYS A CA 1
ATOM 1102 C C . LYS A 1 147 ? 4.662 -13.689 -1.146 1.00 92.88 147 LYS A C 1
ATOM 1104 O O . LYS A 1 147 ? 4.560 -12.521 -0.769 1.00 92.88 147 LYS A O 1
ATOM 1109 N N . PRO A 1 148 ? 3.618 -14.360 -1.658 1.00 95.06 148 PRO A N 1
ATOM 1110 C CA . PRO A 1 148 ? 2.305 -13.749 -1.758 1.00 95.06 148 PRO A CA 1
ATOM 1111 C C . PRO A 1 148 ? 1.753 -13.449 -0.366 1.00 95.06 148 PRO A C 1
ATOM 1113 O O . PRO A 1 148 ? 1.808 -14.271 0.552 1.00 95.06 148 PRO A O 1
ATOM 1116 N N . CYS A 1 149 ? 1.163 -12.268 -0.222 1.00 94.56 149 CYS A N 1
ATOM 1117 C CA . CYS A 1 149 ? 0.338 -11.922 0.920 1.00 94.56 149 CYS A CA 1
ATOM 1118 C C . CYS A 1 149 ? -0.738 -12.998 1.109 1.00 94.56 149 CYS A C 1
ATOM 1120 O O . CYS A 1 149 ? -1.401 -13.389 0.151 1.00 94.56 149 CYS A O 1
ATOM 1122 N N . THR A 1 150 ? -0.982 -13.411 2.354 1.00 93.38 150 THR A N 1
ATOM 1123 C CA . THR A 1 150 ? -1.990 -14.438 2.692 1.00 93.38 150 THR A CA 1
ATOM 1124 C C . THR A 1 150 ? -3.411 -14.105 2.203 1.00 93.38 150 THR A C 1
ATOM 1126 O O . THR A 1 150 ? -4.263 -14.977 2.081 1.00 93.38 150 THR A O 1
ATOM 1129 N N . PHE A 1 151 ? -3.679 -12.829 1.906 1.00 96.00 151 PHE A N 1
ATOM 1130 C CA . PHE A 1 151 ? -4.964 -12.357 1.395 1.00 96.00 151 PHE A CA 1
ATOM 1131 C C . PHE A 1 151 ? -5.019 -12.210 -0.131 1.00 96.00 151 PHE A C 1
ATOM 1133 O O . PHE A 1 151 ? -6.039 -11.755 -0.651 1.00 96.00 151 PHE A O 1
ATOM 1140 N N . LEU A 1 152 ? -3.941 -12.506 -0.857 1.00 97.06 152 LEU A N 1
ATOM 1141 C CA . LEU A 1 152 ? -3.915 -12.435 -2.314 1.00 97.06 152 LEU A CA 1
ATOM 1142 C C . LEU A 1 152 ? -4.658 -13.638 -2.909 1.00 97.06 152 LEU A C 1
ATOM 1144 O O . LEU A 1 152 ? -4.378 -14.780 -2.557 1.00 97.06 152 LEU A O 1
ATOM 1148 N N . LYS A 1 153 ? -5.590 -13.380 -3.828 1.00 96.00 153 LYS A N 1
ATOM 1149 C CA . LYS A 1 153 ? -6.318 -14.409 -4.571 1.00 96.00 153 LYS A CA 1
ATOM 1150 C C . LYS A 1 153 ? -6.464 -13.982 -6.026 1.00 96.00 153 LYS A C 1
ATOM 1152 O O . LYS A 1 153 ? -7.006 -12.912 -6.281 1.00 96.00 153 LYS A O 1
ATOM 1157 N N . ASP A 1 154 ? -6.000 -14.816 -6.955 1.00 94.69 154 ASP A N 1
ATOM 1158 C CA . ASP A 1 154 ? -6.097 -14.571 -8.402 1.00 94.69 154 ASP A CA 1
ATOM 1159 C C . ASP A 1 154 ? -5.590 -13.162 -8.794 1.00 94.69 154 ASP A C 1
ATOM 1161 O O . ASP A 1 154 ? -6.283 -12.398 -9.462 1.00 94.69 154 ASP A O 1
ATOM 1165 N N . ASP A 1 155 ? -4.416 -12.771 -8.273 1.00 95.00 155 ASP A N 1
ATOM 1166 C CA . ASP A 1 155 ? -3.802 -11.434 -8.419 1.00 95.00 155 ASP A CA 1
ATOM 1167 C C . ASP A 1 155 ? -4.630 -10.241 -7.899 1.00 95.00 155 ASP A C 1
ATOM 1169 O O . ASP A 1 155 ? -4.309 -9.069 -8.122 1.00 95.00 155 ASP A O 1
ATOM 1173 N N . VAL A 1 156 ? -5.680 -10.517 -7.128 1.00 95.81 156 VAL A N 1
ATOM 1174 C CA . VAL A 1 156 ? -6.548 -9.518 -6.510 1.00 95.81 156 VAL A CA 1
ATOM 1175 C C . VAL A 1 156 ? -6.482 -9.636 -4.989 1.00 95.81 156 VAL A C 1
ATOM 1177 O O . VAL A 1 156 ? -6.559 -10.713 -4.403 1.00 95.81 156 VAL A O 1
ATOM 1180 N N . CYS A 1 157 ? -6.354 -8.499 -4.304 1.00 95.81 157 CYS A N 1
ATOM 1181 C CA . CYS A 1 157 ? -6.413 -8.475 -2.845 1.00 95.81 157 CYS A CA 1
ATOM 1182 C C . CYS A 1 157 ? -7.822 -8.866 -2.364 1.00 95.81 157 CYS A C 1
ATOM 1184 O O . CYS A 1 157 ? -8.778 -8.111 -2.553 1.00 95.81 157 CYS A O 1
ATOM 1186 N N . GLY A 1 158 ? -7.944 -10.011 -1.690 1.00 96.81 158 GLY A N 1
ATOM 1187 C CA . GLY A 1 158 ? -9.202 -10.527 -1.144 1.00 96.81 158 GLY A CA 1
ATOM 1188 C C . GLY A 1 158 ? -9.762 -9.706 0.019 1.00 96.81 158 GLY A C 1
ATOM 1189 O O . GLY A 1 158 ? -10.938 -9.823 0.344 1.00 96.81 158 GLY A O 1
ATOM 1190 N N . ILE A 1 159 ? -8.947 -8.828 0.614 1.00 96.56 159 ILE A N 1
ATOM 1191 C CA . ILE A 1 159 ? -9.347 -7.926 1.703 1.00 96.56 159 ILE A CA 1
ATOM 1192 C C . ILE A 1 159 ? -9.271 -6.455 1.287 1.00 96.56 159 ILE A C 1
ATOM 1194 O O . ILE A 1 159 ? -8.972 -5.599 2.115 1.00 96.56 159 ILE A O 1
ATOM 1198 N N . TYR A 1 160 ? -9.511 -6.134 0.008 1.00 94.12 160 TYR A N 1
ATOM 1199 C CA . TYR A 1 160 ? -9.280 -4.794 -0.555 1.00 94.12 160 TYR A CA 1
ATOM 1200 C C . TYR A 1 160 ? -9.847 -3.647 0.310 1.00 94.12 160 TYR A C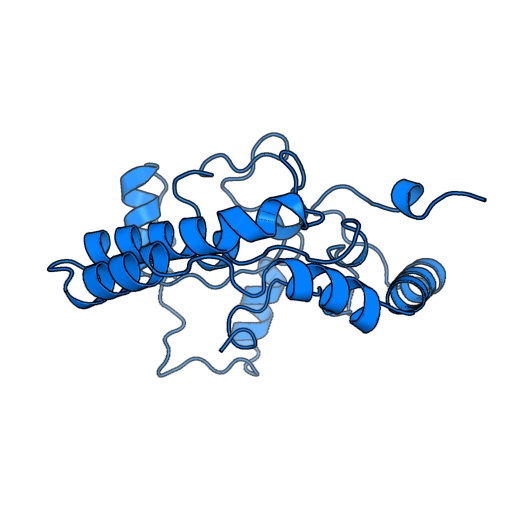 1
ATOM 1202 O O . TYR A 1 160 ? -9.149 -2.662 0.570 1.00 94.12 160 TYR A O 1
ATOM 1210 N N . SER A 1 161 ? -11.074 -3.812 0.820 1.00 94.75 161 SER A N 1
ATOM 1211 C CA . SER A 1 161 ? -11.767 -2.850 1.695 1.00 94.75 161 SER A CA 1
ATOM 1212 C C . SER A 1 161 ? -11.211 -2.775 3.119 1.00 94.75 161 SER A C 1
ATOM 1214 O O . SER A 1 161 ? -11.390 -1.757 3.783 1.00 94.75 161 SER A O 1
ATOM 1216 N N . SER A 1 162 ? -10.497 -3.805 3.571 1.00 96.38 162 SER A N 1
ATOM 1217 C CA . SER A 1 162 ? -9.856 -3.921 4.889 1.00 96.38 162 SER A CA 1
ATOM 1218 C C . SER A 1 162 ? -8.333 -3.777 4.828 1.00 96.38 162 SER A C 1
ATOM 1220 O O . SER A 1 162 ? -7.664 -3.970 5.841 1.00 96.38 162 SER A O 1
ATOM 1222 N N . ARG A 1 163 ? -7.764 -3.398 3.672 1.00 95.94 163 ARG A N 1
ATOM 1223 C CA . ARG A 1 163 ? -6.313 -3.226 3.500 1.00 95.94 163 ARG A CA 1
ATOM 1224 C C . ARG A 1 163 ? -5.709 -2.328 4.589 1.00 95.94 163 ARG A C 1
ATOM 1226 O O . ARG A 1 163 ? -6.347 -1.336 4.976 1.00 95.94 163 ARG A O 1
ATOM 1233 N N . PRO A 1 164 ? -4.499 -2.651 5.075 1.00 95.62 164 PRO A N 1
ATOM 1234 C CA . PRO A 1 164 ? -3.766 -1.789 5.997 1.00 95.62 164 PRO A CA 1
ATOM 1235 C C . PRO A 1 164 ? -3.362 -0.476 5.313 1.00 95.62 164 PRO A C 1
ATOM 1237 O O . PRO A 1 164 ? -3.397 -0.365 4.086 1.00 95.62 164 PRO A O 1
ATOM 1240 N N . LEU A 1 165 ? -2.977 0.518 6.111 1.00 95.69 165 LEU A N 1
ATOM 1241 C CA . LEU A 1 165 ? -2.601 1.857 5.661 1.00 95.69 165 LEU A CA 1
ATOM 1242 C C . LEU A 1 165 ? -1.448 1.827 4.662 1.00 95.69 165 LEU A C 1
ATOM 1244 O O . LEU A 1 165 ? -1.557 2.467 3.620 1.00 95.69 165 LEU A O 1
ATOM 1248 N N . GLN A 1 166 ? -0.407 1.027 4.922 1.00 93.06 166 GLN A N 1
ATOM 1249 C CA . GLN A 1 166 ? 0.715 0.864 3.991 1.00 93.06 166 GLN A CA 1
ATOM 1250 C C . GLN A 1 166 ? 0.226 0.457 2.594 1.00 93.06 166 GLN A C 1
ATOM 1252 O O . GLN A 1 166 ? 0.494 1.137 1.610 1.00 93.06 166 GLN A O 1
ATOM 1257 N N . CYS A 1 167 ? -0.611 -0.580 2.499 1.00 94.69 167 CYS A N 1
ATOM 1258 C CA . CYS A 1 167 ? -1.155 -1.039 1.218 1.00 94.69 167 CYS A CA 1
ATOM 1259 C C . CYS A 1 167 ? -2.127 -0.052 0.547 1.00 94.69 167 CYS A C 1
ATOM 1261 O O . CYS A 1 167 ? -2.415 -0.214 -0.639 1.00 94.69 167 CYS A O 1
ATOM 1263 N N . ARG A 1 168 ? -2.694 0.914 1.284 1.00 94.94 168 ARG A N 1
ATOM 1264 C CA . ARG A 1 168 ? -3.540 1.973 0.707 1.00 94.94 168 ARG A CA 1
ATOM 1265 C C . ARG A 1 168 ? -2.700 3.091 0.117 1.00 94.94 168 ARG A C 1
ATOM 1267 O O . ARG A 1 168 ? -3.027 3.550 -0.964 1.00 94.94 168 ARG A O 1
ATOM 1274 N N . LEU A 1 169 ? -1.642 3.492 0.819 1.00 93.81 169 LEU A N 1
ATOM 1275 C CA . LEU A 1 169 ? -0.807 4.644 0.475 1.00 93.81 169 LEU A CA 1
ATOM 1276 C C . LEU A 1 169 ? 0.277 4.324 -0.568 1.00 93.81 169 LEU A C 1
ATOM 1278 O O . LEU A 1 169 ? 0.737 5.234 -1.251 1.00 93.81 169 LEU A O 1
ATOM 1282 N N . LEU A 1 170 ? 0.651 3.050 -0.732 1.00 92.69 170 LEU A N 1
ATOM 1283 C CA . LEU A 1 170 ? 1.610 2.581 -1.741 1.00 92.69 170 LEU A CA 1
ATOM 1284 C C . LEU A 1 170 ? 1.033 2.660 -3.169 1.00 92.69 170 LEU A C 1
ATOM 1286 O O . LEU A 1 170 ? 0.621 1.655 -3.752 1.00 92.69 170 LEU A O 1
ATOM 1290 N N . LEU A 1 171 ? 1.013 3.866 -3.738 1.00 95.31 171 LEU A N 1
ATOM 1291 C CA . LEU A 1 171 ? 0.693 4.123 -5.143 1.00 95.31 171 LEU A CA 1
ATOM 1292 C C . LEU A 1 171 ? 1.970 4.418 -5.923 1.00 95.31 171 LEU A C 1
ATOM 1294 O O . LEU A 1 171 ? 2.613 5.428 -5.668 1.00 95.31 171 LEU A O 1
ATOM 1298 N N . ASN A 1 172 ? 2.330 3.558 -6.875 1.00 96.38 172 ASN A N 1
ATOM 1299 C CA . ASN A 1 172 ? 3.449 3.810 -7.781 1.00 96.38 172 ASN A CA 1
ATOM 1300 C C . ASN A 1 172 ? 3.071 4.912 -8.784 1.00 96.38 172 ASN A C 1
ATOM 1302 O O . ASN A 1 172 ? 2.176 4.711 -9.608 1.00 96.38 172 ASN A O 1
ATOM 1306 N N . MET A 1 173 ? 3.762 6.050 -8.715 1.00 96.56 173 MET A N 1
ATOM 1307 C CA . MET A 1 173 ? 3.536 7.220 -9.565 1.00 96.56 173 MET A CA 1
ATOM 1308 C C . MET A 1 173 ? 4.319 7.174 -10.882 1.00 96.56 173 MET A C 1
ATOM 1310 O O . MET A 1 173 ? 4.191 8.091 -11.692 1.00 96.56 173 MET A O 1
ATOM 1314 N N . ASP A 1 174 ? 5.077 6.112 -11.153 1.00 95.62 174 ASP A N 1
ATOM 1315 C CA . ASP A 1 174 ? 5.648 5.865 -12.478 1.00 95.62 174 ASP A CA 1
ATOM 1316 C C . ASP A 1 174 ? 4.556 5.527 -13.516 1.00 95.62 174 ASP A C 1
ATOM 1318 O O . ASP A 1 174 ? 3.365 5.482 -13.202 1.00 95.62 174 ASP A O 1
ATOM 1322 N N . GLU A 1 175 ? 4.915 5.338 -14.783 1.00 93.44 175 GLU A N 1
ATOM 1323 C CA . GLU A 1 175 ? 3.938 5.059 -15.852 1.00 93.44 175 GLU A CA 1
ATOM 1324 C C . GLU A 1 175 ? 3.486 3.589 -15.885 1.00 93.44 175 GLU A C 1
ATOM 1326 O O . GLU A 1 175 ? 2.387 3.288 -16.345 1.00 93.44 175 GLU A O 1
ATOM 1331 N N . ASP A 1 176 ? 4.308 2.671 -15.373 1.00 93.75 176 ASP A N 1
ATOM 1332 C CA . ASP A 1 176 ? 4.050 1.230 -15.334 1.00 93.75 176 ASP A CA 1
ATOM 1333 C C . ASP A 1 176 ? 4.638 0.574 -14.070 1.00 93.75 176 ASP A C 1
ATOM 1335 O O . ASP A 1 176 ? 5.145 1.241 -13.169 1.00 93.75 176 ASP A O 1
ATOM 1339 N N . ALA A 1 177 ? 4.524 -0.753 -13.979 1.00 94.62 177 ALA A N 1
ATOM 1340 C CA . ALA A 1 177 ? 4.935 -1.519 -12.807 1.00 94.62 177 ALA A CA 1
ATOM 1341 C C . ALA A 1 177 ? 6.409 -1.967 -12.824 1.00 94.62 177 ALA A C 1
ATOM 1343 O O . ALA A 1 177 ? 6.799 -2.695 -11.915 1.00 94.62 177 ALA A O 1
ATOM 1344 N N . LEU A 1 178 ? 7.232 -1.559 -13.803 1.00 95.19 178 LEU A N 1
ATOM 1345 C CA . LEU A 1 178 ? 8.595 -2.086 -13.962 1.00 95.19 178 LEU A CA 1
ATOM 1346 C C . LEU A 1 178 ? 9.458 -1.867 -12.709 1.00 95.19 178 LEU A C 1
ATOM 1348 O O . LEU A 1 178 ? 10.140 -2.785 -12.256 1.00 95.19 178 LEU A O 1
ATOM 1352 N N . LEU A 1 179 ? 9.383 -0.680 -12.098 1.00 95.62 179 LEU A N 1
ATOM 1353 C CA . LEU A 1 179 ? 10.124 -0.392 -10.865 1.00 95.62 179 LEU A CA 1
ATOM 1354 C C . LEU A 1 179 ? 9.583 -1.155 -9.647 1.00 95.62 179 LEU A C 1
ATOM 1356 O O . LEU A 1 179 ? 10.308 -1.324 -8.675 1.00 95.62 179 LEU A O 1
ATOM 1360 N N . CYS A 1 180 ? 8.344 -1.655 -9.686 1.00 95.31 180 CYS A N 1
ATOM 1361 C CA . CYS A 1 180 ? 7.777 -2.467 -8.607 1.00 95.31 180 CYS A CA 1
ATOM 1362 C C . CYS A 1 180 ? 8.262 -3.924 -8.611 1.00 95.31 180 CYS A C 1
ATOM 1364 O O . CYS A 1 180 ? 7.884 -4.677 -7.711 1.00 95.31 180 CYS A O 1
ATOM 1366 N N . GLN A 1 181 ? 9.021 -4.348 -9.624 1.00 94.06 181 GLN A N 1
ATOM 1367 C CA . GLN A 1 181 ? 9.514 -5.718 -9.722 1.00 94.06 181 GLN A CA 1
ATOM 1368 C C . GLN A 1 181 ? 10.517 -6.034 -8.619 1.00 94.06 181 GLN A C 1
ATOM 1370 O O . GLN A 1 181 ? 11.287 -5.186 -8.177 1.00 94.06 181 GLN A O 1
ATOM 1375 N N . LEU A 1 182 ? 10.532 -7.292 -8.198 1.00 94.38 182 LEU A N 1
ATOM 1376 C CA . LEU A 1 182 ? 11.497 -7.773 -7.225 1.00 94.38 182 LEU A CA 1
ATOM 1377 C C . LEU A 1 182 ? 12.751 -8.243 -7.943 1.00 94.38 182 LEU A C 1
ATOM 1379 O O . LEU A 1 182 ? 12.655 -8.969 -8.931 1.00 94.38 182 LEU A O 1
ATOM 1383 N N . VAL A 1 183 ? 13.915 -7.848 -7.432 1.00 94.31 183 VAL A N 1
ATOM 1384 C CA . VAL A 1 183 ? 15.216 -8.252 -7.968 1.00 94.31 183 VAL A CA 1
ATOM 1385 C C . VAL A 1 183 ? 16.072 -8.805 -6.839 1.00 94.31 183 VAL A C 1
ATOM 1387 O O . VAL A 1 183 ? 16.170 -8.204 -5.770 1.00 94.31 183 VAL A O 1
ATOM 1390 N N . GLU A 1 184 ? 16.687 -9.960 -7.068 1.00 91.56 184 GLU A N 1
ATOM 1391 C CA . GLU A 1 184 ? 17.566 -10.608 -6.096 1.00 91.56 184 GLU A CA 1
ATOM 1392 C C . GLU A 1 184 ? 18.710 -9.680 -5.668 1.00 91.56 184 GLU A C 1
ATOM 1394 O O . GLU A 1 184 ? 19.393 -9.066 -6.491 1.00 91.56 184 GLU A O 1
ATOM 1399 N N . GLY A 1 185 ? 18.916 -9.570 -4.353 1.00 88.19 185 GLY A N 1
ATOM 1400 C CA . GLY A 1 185 ? 20.009 -8.787 -3.773 1.00 88.19 185 GLY A CA 1
ATOM 1401 C C . GLY A 1 185 ? 19.952 -7.282 -4.057 1.00 88.19 185 GLY A C 1
ATOM 1402 O O . GLY A 1 185 ? 20.954 -6.605 -3.847 1.00 88.19 185 G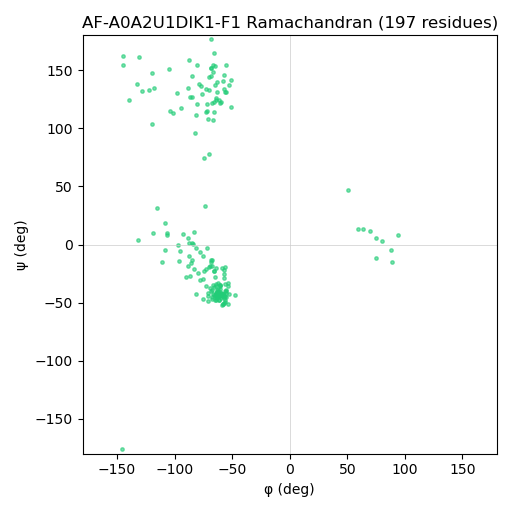LY A O 1
ATOM 1403 N N . SER A 1 186 ? 18.822 -6.756 -4.544 1.00 86.88 186 SER A N 1
ATOM 1404 C CA . SER A 1 186 ? 18.682 -5.349 -4.928 1.00 86.88 186 SER A CA 1
ATOM 1405 C C . SER A 1 186 ? 17.410 -4.730 -4.356 1.00 86.88 186 SER A C 1
ATOM 1407 O O . SER A 1 186 ? 16.331 -5.317 -4.416 1.00 86.88 186 SER A O 1
ATOM 1409 N N . THR A 1 187 ? 17.524 -3.498 -3.866 1.00 85.94 187 THR A N 1
ATOM 1410 C CA . THR A 1 187 ? 16.373 -2.680 -3.469 1.00 85.94 187 THR A CA 1
ATOM 1411 C C . THR A 1 187 ? 16.086 -1.668 -4.568 1.00 85.94 187 THR A C 1
ATOM 1413 O O . THR A 1 187 ? 16.884 -0.762 -4.801 1.00 85.94 187 THR A O 1
ATOM 1416 N N . ILE A 1 188 ? 14.943 -1.803 -5.243 1.00 91.62 188 ILE A N 1
ATOM 1417 C CA . ILE A 1 188 ? 14.485 -0.802 -6.212 1.00 91.62 188 ILE A CA 1
ATOM 1418 C C . ILE A 1 188 ? 13.690 0.271 -5.473 1.00 91.62 188 ILE A C 1
ATOM 1420 O O . ILE A 1 188 ? 12.736 -0.030 -4.755 1.00 91.62 188 ILE A O 1
ATOM 1424 N N . ASN A 1 189 ? 14.061 1.534 -5.669 1.00 91.62 189 ASN A N 1
ATOM 1425 C CA . ASN A 1 189 ? 13.324 2.657 -5.105 1.00 91.62 189 ASN A CA 1
ATOM 1426 C C . ASN A 1 189 ? 12.113 3.004 -5.997 1.00 91.62 189 ASN A C 1
ATOM 1428 O O . ASN A 1 189 ? 12.219 3.685 -7.011 1.00 91.62 189 ASN A O 1
ATOM 1432 N N . VAL A 1 190 ? 10.943 2.477 -5.651 1.00 94.69 190 VAL A N 1
ATOM 1433 C CA . VAL A 1 190 ? 9.704 2.777 -6.378 1.00 94.69 190 VAL A CA 1
ATOM 1434 C C . VAL A 1 190 ? 9.260 4.209 -6.052 1.00 94.69 190 VAL A C 1
ATOM 1436 O O . VAL A 1 190 ? 9.198 4.559 -4.872 1.00 94.69 190 VAL A O 1
ATOM 1439 N N . PRO A 1 191 ? 8.874 5.027 -7.048 1.00 95.12 191 PRO A N 1
ATOM 1440 C CA . PRO A 1 191 ? 8.379 6.386 -6.832 1.00 95.12 191 PRO A CA 1
ATOM 1441 C C . PRO A 1 191 ? 6.947 6.354 -6.281 1.00 95.12 191 PRO A C 1
ATOM 1443 O O . PRO A 1 191 ? 5.970 6.591 -6.995 1.00 95.12 191 PRO A O 1
ATOM 1446 N N . TYR A 1 192 ? 6.800 5.998 -5.008 1.00 94.50 192 TYR A N 1
ATOM 1447 C CA . TYR A 1 192 ? 5.501 6.003 -4.351 1.00 94.50 192 TYR A CA 1
ATOM 1448 C C . TYR A 1 192 ? 4.973 7.430 -4.162 1.00 94.50 192 TYR A C 1
ATOM 1450 O O . TYR A 1 192 ? 5.743 8.380 -4.025 1.00 94.50 192 TYR A O 1
ATOM 1458 N N . LEU A 1 193 ? 3.646 7.581 -4.137 1.00 93.12 193 LEU A N 1
ATOM 1459 C CA . LEU A 1 193 ? 2.983 8.849 -3.844 1.00 93.12 193 LEU A CA 1
ATOM 1460 C C . LEU A 1 193 ? 3.530 9.458 -2.546 1.00 93.12 193 LEU A C 1
ATOM 1462 O O . LEU A 1 193 ? 3.353 8.898 -1.464 1.00 93.12 193 LEU A O 1
ATOM 1466 N N . ASN A 1 194 ? 4.121 10.646 -2.655 1.00 84.38 194 ASN A N 1
ATOM 1467 C CA . ASN A 1 194 ? 4.531 11.439 -1.509 1.00 84.38 194 ASN A CA 1
ATOM 1468 C C . ASN A 1 194 ? 3.435 12.453 -1.147 1.00 84.38 194 ASN A C 1
ATOM 1470 O O . ASN A 1 194 ? 3.082 13.333 -1.934 1.00 84.38 194 ASN A O 1
ATOM 1474 N N . THR A 1 195 ? 2.881 12.323 0.057 1.00 72.69 195 THR A N 1
ATOM 1475 C CA . THR A 1 195 ? 1.805 13.190 0.564 1.00 72.69 195 THR A CA 1
ATOM 1476 C C . THR A 1 195 ? 2.319 14.354 1.418 1.00 72.69 195 THR A C 1
ATOM 1478 O O . THR A 1 195 ? 1.510 15.180 1.848 1.00 72.69 195 THR A O 1
ATOM 1481 N N . GLN A 1 196 ? 3.631 14.395 1.698 1.00 65.88 196 GLN A N 1
ATOM 1482 C CA . GLN A 1 196 ? 4.302 15.393 2.546 1.00 65.88 196 GLN A CA 1
ATOM 1483 C C . GLN A 1 196 ? 4.801 16.609 1.748 1.00 65.88 196 GLN A C 1
ATOM 1485 O O . GLN A 1 196 ? 4.840 17.706 2.285 1.00 65.88 196 GLN A O 1
ATOM 1490 N N . GLU A 1 197 ? 5.116 16.451 0.460 1.00 52.03 197 GLU A N 1
ATOM 1491 C CA . GLU A 1 197 ? 5.632 17.530 -0.412 1.00 52.03 197 GLU A CA 1
ATOM 1492 C C . GLU A 1 197 ? 4.532 18.429 -1.009 1.00 52.03 197 GLU A C 1
ATOM 1494 O O . GLU A 1 197 ? 4.777 19.234 -1.902 1.00 52.03 197 GLU A O 1
ATOM 1499 N N . GLN A 1 198 ? 3.297 18.289 -0.524 1.00 48.06 198 GLN A N 1
ATOM 1500 C CA . GLN A 1 198 ? 2.116 18.992 -1.040 1.00 48.06 198 GLN A CA 1
ATOM 1501 C C . GLN A 1 198 ? 1.606 20.088 -0.083 1.00 48.06 198 GLN A C 1
ATOM 1503 O O . GLN A 1 198 ? 0.432 20.458 -0.161 1.00 48.06 198 GLN A O 1
ATOM 1508 N N . GLY A 1 199 ? 2.453 20.531 0.854 1.00 36.22 199 GLY A N 1
ATOM 1509 C CA . GLY A 1 199 ? 2.172 21.575 1.848 1.00 36.22 199 GLY A CA 1
ATOM 1510 C C . GLY A 1 199 ? 2.810 22.908 1.496 1.00 36.22 199 GLY A C 1
ATOM 1511 O O . GLY A 1 199 ? 3.978 22.890 1.053 1.00 36.22 199 GLY A O 1
#

Mean predicted aligned error: 4.93 Å

Radius of gyration: 17.96 Å; Cα contacts (8 Å, |Δi|>4): 234; chains: 1; bounding box: 36×38×52 Å

Foldseek 3Di:
DDDCVVVDDAALDAAEPDPVLVVSLVVLPVCQVVLLVVLVVVCAPPDLPQLVVLCVQLVVPPDLLSNQVSLLVSLCVSVVSSVVQFQDDFLRQLVQQFDDDFAPSLQVNLCVVPVDDRDPCHPVDDPVPDDCPDPVNVVVRVVSHSPGHPQADNSGRVCVVSDGSCVSQFTQNRNHCSLSHHYPPDDRDGRTDDPPVND

Solvent-accessible surface area (backbone atoms only — not comparable to full-atom values): 11742 Å² total; per-residue (Å²): 131,86,58,76,76,82,70,54,71,67,51,40,57,66,37,68,69,43,71,71,55,50,53,49,53,54,56,59,54,61,66,39,66,62,55,36,48,58,54,54,57,73,54,59,87,60,83,55,66,66,30,53,52,27,46,52,49,24,75,68,34,94,42,70,63,53,20,52,52,24,47,44,51,22,39,50,54,58,38,62,75,46,46,85,62,25,38,62,49,94,60,63,28,37,79,43,12,50,61,75,86,72,54,58,68,52,52,52,46,36,25,70,76,69,71,48,84,78,63,90,68,66,61,78,65,41,98,89,69,62,49,80,84,37,67,73,44,46,50,56,42,57,70,33,49,40,40,70,39,92,50,56,48,94,48,30,63,71,44,65,96,58,54,51,62,62,75,55,52,66,37,41,38,43,89,54,60,64,56,58,54,47,37,54,99,53,86,66,87,54,56,49,61,72,82,76,85,78,116